Protein AF-A0A9P0NIQ8-F1 (afdb_monomer_lite)

Structure (mmCIF, N/CA/C/O backbone):
data_AF-A0A9P0NIQ8-F1
#
_entry.id   AF-A0A9P0NIQ8-F1
#
loop_
_atom_site.group_PDB
_atom_site.id
_atom_site.type_symbol
_atom_site.label_atom_id
_atom_site.label_alt_id
_atom_site.label_comp_id
_atom_site.label_asym_id
_atom_site.label_entity_id
_atom_site.label_seq_id
_atom_site.pdbx_PDB_ins_code
_atom_site.Cartn_x
_atom_site.Cartn_y
_atom_site.Cartn_z
_atom_site.occupancy
_atom_site.B_iso_or_equiv
_atom_site.auth_seq_id
_atom_site.auth_comp_id
_atom_site.auth_asym_id
_atom_site.auth_atom_id
_atom_site.pdbx_PDB_model_num
ATOM 1 N N . MET A 1 1 ? -0.160 -18.347 -13.863 1.00 36.16 1 MET A N 1
ATOM 2 C CA . MET A 1 1 ? -0.013 -18.559 -12.403 1.00 36.16 1 MET A CA 1
ATOM 3 C C . MET A 1 1 ? -0.651 -17.377 -11.678 1.00 36.16 1 MET A C 1
ATOM 5 O O . MET A 1 1 ? -0.311 -16.239 -11.966 1.00 36.16 1 MET A O 1
ATOM 9 N N . ASN A 1 2 ? -1.673 -17.623 -10.861 1.00 41.53 2 ASN A N 1
ATOM 10 C CA . ASN A 1 2 ? -2.652 -16.616 -10.444 1.00 41.53 2 ASN A CA 1
ATOM 11 C C . ASN A 1 2 ? -2.088 -15.749 -9.293 1.00 41.53 2 ASN A C 1
ATOM 13 O O . ASN A 1 2 ? -2.314 -16.055 -8.128 1.00 41.53 2 ASN A O 1
ATOM 17 N N . ILE A 1 3 ? -1.320 -14.695 -9.611 1.00 46.19 3 ILE A N 1
ATOM 18 C CA . ILE A 1 3 ? -0.760 -13.730 -8.632 1.00 46.19 3 ILE A CA 1
ATOM 19 C C . ILE A 1 3 ? -1.869 -13.184 -7.725 1.00 46.19 3 ILE A C 1
ATOM 21 O O . ILE A 1 3 ? -1.675 -13.048 -6.522 1.00 46.19 3 ILE A O 1
ATOM 25 N N . LYS A 1 4 ? -3.073 -13.013 -8.287 1.00 46.00 4 LYS A N 1
ATOM 26 C CA . LYS A 1 4 ? -4.293 -12.693 -7.548 1.00 46.00 4 LYS A CA 1
ATOM 27 C C . LYS A 1 4 ? -4.568 -13.711 -6.435 1.00 46.00 4 LYS A C 1
ATOM 29 O O . LYS A 1 4 ? -4.768 -13.293 -5.319 1.00 46.00 4 LYS A O 1
ATOM 34 N N . LYS A 1 5 ? -4.480 -15.026 -6.664 1.00 47.34 5 LYS A N 1
ATOM 35 C CA . LYS A 1 5 ? -4.628 -16.028 -5.585 1.00 47.34 5 LYS A CA 1
ATOM 36 C C . LYS A 1 5 ? -3.456 -16.072 -4.603 1.00 47.34 5 LYS A C 1
ATOM 38 O O . LYS A 1 5 ? -3.650 -16.551 -3.507 1.00 47.34 5 LYS A O 1
ATOM 43 N N . LYS A 1 6 ? -2.246 -15.626 -4.960 1.00 51.66 6 LYS A N 1
ATOM 44 C CA . LYS A 1 6 ? -1.099 -15.624 -4.024 1.00 51.66 6 LYS A CA 1
ATOM 45 C C . LYS A 1 6 ? -1.071 -14.381 -3.128 1.00 51.66 6 LYS A C 1
ATOM 47 O O . LYS A 1 6 ? -0.688 -14.494 -1.975 1.00 51.66 6 LYS A O 1
ATOM 52 N N . ILE A 1 7 ? -1.496 -13.231 -3.657 1.00 49.31 7 ILE A N 1
ATOM 53 C CA . ILE A 1 7 ? -1.616 -11.960 -2.922 1.00 49.31 7 ILE A CA 1
ATOM 54 C C . ILE A 1 7 ? -2.977 -11.867 -2.209 1.00 49.31 7 ILE A C 1
ATOM 56 O O . ILE A 1 7 ? -3.050 -11.360 -1.101 1.00 49.31 7 ILE A O 1
ATOM 60 N N . ILE A 1 8 ? -4.039 -12.407 -2.824 1.00 47.31 8 ILE A N 1
ATOM 61 C CA . ILE A 1 8 ? -5.415 -12.498 -2.299 1.00 47.31 8 ILE A CA 1
ATOM 62 C C . ILE A 1 8 ? -5.723 -13.915 -1.783 1.00 47.31 8 ILE A C 1
ATOM 64 O O . ILE A 1 8 ? -6.886 -14.252 -1.598 1.00 47.31 8 ILE A O 1
ATOM 68 N N . ASN A 1 9 ? -4.726 -14.750 -1.445 1.00 45.34 9 ASN A N 1
ATOM 69 C CA . ASN A 1 9 ? -4.956 -15.835 -0.467 1.00 45.34 9 ASN A CA 1
ATOM 70 C C . ASN A 1 9 ?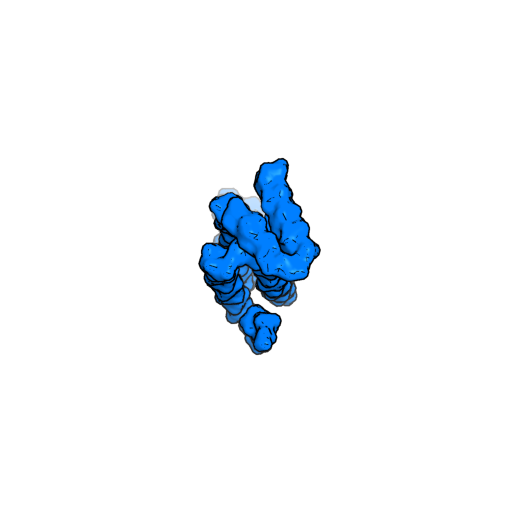 -5.075 -15.207 0.935 1.00 45.34 9 ASN A C 1
ATOM 72 O O . ASN A 1 9 ? -4.468 -15.639 1.909 1.00 45.34 9 ASN A O 1
ATOM 76 N N . PHE A 1 10 ? -5.885 -14.153 1.027 1.00 50.41 10 PHE A N 1
ATOM 77 C CA . PHE A 1 10 ? -6.664 -13.901 2.205 1.00 50.41 10 PHE A CA 1
ATOM 78 C C . PHE A 1 10 ? -7.603 -15.093 2.295 1.00 50.41 10 PHE A C 1
ATOM 80 O O . PHE A 1 10 ? -8.704 -15.095 1.744 1.00 50.41 10 PHE A O 1
ATOM 87 N N . GLU A 1 11 ? -7.195 -16.121 3.018 1.00 43.34 11 GLU A N 1
ATOM 88 C CA . GLU A 1 11 ? -8.194 -16.839 3.782 1.00 43.34 11 GLU A CA 1
ATOM 89 C C . GLU A 1 11 ? -8.737 -15.851 4.824 1.00 43.34 11 GLU A C 1
ATOM 91 O O . GLU A 1 11 ? -8.413 -15.873 6.004 1.00 43.34 11 GLU A O 1
ATOM 96 N N . LEU A 1 12 ? -9.630 -14.976 4.347 1.00 46.09 12 LEU A N 1
ATOM 97 C CA . LEU A 1 12 ? -10.670 -14.313 5.127 1.00 46.09 12 LEU A CA 1
ATOM 98 C C . LEU A 1 12 ? -11.561 -15.345 5.853 1.00 46.09 12 LEU A C 1
ATOM 100 O O . LEU A 1 12 ? -12.387 -14.919 6.656 1.00 46.09 12 LEU A O 1
ATOM 104 N N . ASN A 1 13 ? -11.348 -16.646 5.590 1.00 41.69 13 ASN A N 1
ATOM 105 C CA . ASN A 1 13 ? -11.795 -17.834 6.326 1.00 41.69 13 ASN A CA 1
ATOM 106 C C . ASN A 1 13 ? -11.192 -17.977 7.729 1.00 41.69 13 ASN A C 1
ATOM 108 O O . ASN A 1 13 ? -11.563 -18.896 8.452 1.00 41.69 13 ASN A O 1
ATOM 112 N N . LYS A 1 14 ? -10.257 -17.113 8.127 1.00 51.31 14 LYS A N 1
ATOM 113 C CA . LYS A 1 14 ? -9.882 -17.011 9.532 1.00 51.31 14 LYS A CA 1
ATOM 114 C C . LYS A 1 14 ? -10.909 -16.142 10.255 1.00 51.31 14 LYS A C 1
ATOM 116 O O . LYS A 1 14 ? -11.015 -14.940 9.986 1.00 51.31 14 LYS A O 1
ATOM 121 N N . ASP A 1 15 ? -11.677 -16.773 11.140 1.00 57.06 15 ASP A N 1
ATOM 122 C CA . ASP A 1 15 ? -12.649 -16.101 12.013 1.00 57.06 15 ASP A CA 1
ATOM 123 C C . ASP A 1 15 ? -11.971 -15.123 12.986 1.00 57.06 15 ASP A C 1
ATOM 125 O O . ASP A 1 15 ? -12.608 -14.182 13.462 1.00 57.06 15 ASP A O 1
ATOM 129 N N . ASP A 1 16 ? -10.668 -15.289 13.238 1.00 75.44 16 ASP A N 1
ATOM 130 C CA . ASP A 1 16 ? -9.920 -14.417 14.134 1.00 75.44 16 ASP A CA 1
ATOM 131 C C . ASP A 1 16 ? -9.436 -13.137 13.434 1.00 75.44 16 ASP A C 1
ATOM 133 O O . ASP A 1 16 ? -8.621 -13.150 12.508 1.00 75.44 16 ASP A O 1
ATOM 137 N N . LEU A 1 17 ? -9.929 -11.999 13.919 1.00 79.56 17 LEU A N 1
ATOM 138 C CA . LEU A 1 17 ? -9.556 -10.664 13.467 1.00 79.56 17 LEU A CA 1
ATOM 139 C C . LEU A 1 17 ? -8.052 -10.379 13.639 1.00 79.56 17 LEU A C 1
ATOM 141 O O . LEU A 1 17 ? -7.481 -9.656 12.817 1.00 79.56 17 LEU A O 1
ATOM 145 N N . VAL A 1 18 ? -7.413 -10.964 14.661 1.00 81.56 18 VAL A N 1
ATOM 146 C CA . VAL A 1 18 ? -5.962 -10.864 14.894 1.00 81.56 18 VAL A CA 1
ATOM 147 C C . VAL A 1 18 ? -5.205 -11.444 13.703 1.00 81.56 18 VAL A C 1
ATOM 149 O O . VAL A 1 18 ? -4.340 -10.785 13.124 1.00 81.56 18 VAL A O 1
ATOM 152 N N . ASP A 1 19 ? -5.587 -12.648 13.284 1.00 78.88 19 ASP A N 1
ATOM 153 C CA . ASP A 1 19 ? -4.946 -13.350 12.180 1.00 78.88 19 ASP A CA 1
ATOM 154 C C . ASP A 1 19 ? -5.131 -12.621 10.845 1.00 78.88 19 ASP A C 1
ATOM 156 O O . ASP A 1 19 ? -4.217 -12.594 10.019 1.00 78.88 19 ASP A O 1
ATOM 160 N N . VAL A 1 20 ? -6.299 -12.007 10.623 1.00 78.69 20 VAL A N 1
ATOM 161 C CA . VAL A 1 20 ? -6.558 -11.222 9.406 1.00 78.69 20 VAL A CA 1
ATOM 162 C C . VAL A 1 20 ? -5.683 -9.959 9.383 1.00 78.69 20 VAL A C 1
ATOM 164 O O . VAL A 1 20 ? -5.103 -9.636 8.343 1.00 78.69 20 VAL A O 1
ATOM 167 N N . ALA A 1 21 ? -5.532 -9.266 10.519 1.00 79.31 21 ALA A N 1
ATOM 168 C CA . ALA A 1 21 ? -4.656 -8.098 10.630 1.00 79.31 21 ALA A CA 1
ATOM 169 C C . ALA A 1 21 ? -3.169 -8.465 10.440 1.00 79.31 21 ALA A C 1
ATOM 171 O O . ALA A 1 21 ? -2.435 -7.753 9.752 1.00 79.31 21 ALA A O 1
ATOM 172 N N . GLN A 1 22 ? -2.726 -9.606 10.974 1.00 82.25 22 GLN A N 1
ATOM 173 C CA . GLN A 1 22 ? -1.364 -10.108 10.760 1.00 82.25 22 GLN A CA 1
ATOM 174 C C . GLN A 1 22 ? -1.116 -10.536 9.307 1.00 82.25 22 GLN A C 1
ATOM 176 O O . GLN A 1 22 ? -0.067 -10.224 8.737 1.00 82.25 22 GLN A O 1
ATOM 181 N N . ALA A 1 23 ? -2.083 -11.214 8.680 1.00 78.69 23 AL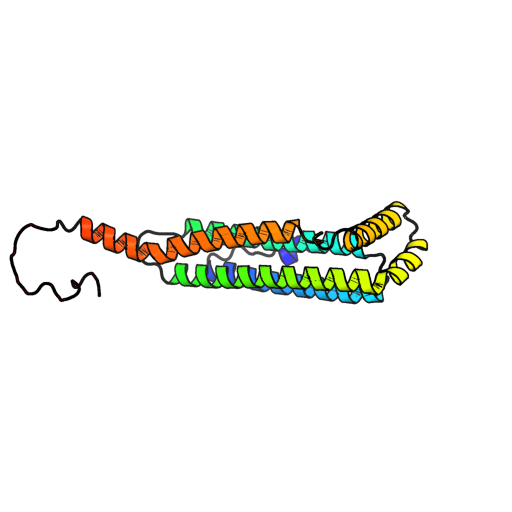A A N 1
ATOM 182 C CA . ALA A 1 23 ? -2.000 -11.606 7.274 1.00 78.69 23 ALA A CA 1
ATOM 183 C C . ALA A 1 23 ? -1.860 -10.384 6.351 1.00 78.69 23 ALA A C 1
ATOM 185 O O . ALA A 1 23 ? -1.091 -10.423 5.386 1.00 78.69 23 ALA A O 1
ATOM 186 N N . PHE A 1 24 ? -2.536 -9.276 6.677 1.00 83.12 24 PHE A N 1
ATOM 187 C CA . PHE A 1 24 ? -2.345 -8.003 5.986 1.00 83.12 24 PHE A CA 1
ATOM 188 C C . PHE A 1 24 ? -0.890 -7.520 6.078 1.00 83.12 24 PHE A C 1
ATOM 190 O O . PHE A 1 24 ? -0.284 -7.277 5.033 1.00 83.12 24 PHE A O 1
ATOM 197 N N . GLY A 1 25 ? -0.284 -7.492 7.270 1.00 84.31 25 GLY A N 1
ATOM 198 C CA . GLY A 1 25 ? 1.131 -7.121 7.431 1.00 84.31 25 GLY A CA 1
ATOM 199 C C . GLY A 1 25 ? 2.093 -7.991 6.602 1.00 84.31 25 GLY A C 1
ATOM 200 O O . GLY A 1 25 ? 2.989 -7.484 5.927 1.00 84.31 25 GLY A O 1
ATOM 201 N N . GLN A 1 26 ? 1.868 -9.307 6.548 1.00 84.94 26 GLN A N 1
ATOM 202 C CA . GLN A 1 26 ? 2.685 -10.214 5.721 1.00 84.94 26 GLN A CA 1
ATOM 203 C C . GLN A 1 26 ? 2.503 -9.985 4.210 1.00 84.94 26 GLN A C 1
ATOM 205 O O . GLN A 1 26 ? 3.453 -10.117 3.425 1.00 84.94 26 GLN A O 1
ATOM 210 N N . SER A 1 27 ? 1.292 -9.616 3.784 1.00 84.00 27 SER A N 1
ATOM 211 C CA . SER A 1 27 ? 1.007 -9.300 2.381 1.00 84.00 27 SER A CA 1
ATOM 212 C C . SER A 1 27 ? 1.774 -8.059 1.906 1.00 84.00 27 SER A C 1
ATOM 214 O O . SER A 1 27 ? 2.324 -8.068 0.802 1.00 84.00 27 SER A O 1
ATOM 216 N N . GLN A 1 28 ? 1.907 -7.044 2.767 1.00 88.50 28 GLN A N 1
ATOM 217 C CA . GLN A 1 28 ? 2.688 -5.835 2.493 1.00 88.50 28 GLN A CA 1
ATOM 218 C C . GLN A 1 28 ? 4.152 -6.185 2.215 1.00 88.50 28 GLN A C 1
ATOM 220 O O . GLN A 1 28 ? 4.690 -5.829 1.166 1.00 88.50 28 GLN A O 1
ATOM 225 N N . LEU A 1 29 ? 4.771 -6.964 3.110 1.00 87.75 29 LEU A N 1
ATOM 226 C CA . LEU A 1 29 ? 6.163 -7.397 2.982 1.00 87.75 29 LEU A CA 1
ATOM 227 C C . LEU A 1 29 ? 6.407 -8.176 1.684 1.00 87.75 29 LEU A C 1
ATOM 229 O O . LEU A 1 29 ? 7.434 -8.004 1.025 1.00 87.75 29 LEU A O 1
ATOM 233 N N . THR A 1 30 ? 5.454 -9.025 1.299 1.00 88.06 30 THR A N 1
ATOM 234 C CA . THR A 1 30 ? 5.530 -9.798 0.054 1.00 88.06 30 THR A CA 1
ATOM 235 C C . THR A 1 30 ? 5.530 -8.887 -1.168 1.00 88.06 30 THR A C 1
ATOM 237 O O . THR A 1 30 ? 6.352 -9.076 -2.067 1.00 88.06 30 THR A O 1
ATOM 240 N N . VAL A 1 31 ? 4.636 -7.894 -1.205 1.00 89.12 31 VAL A N 1
ATOM 241 C CA . VAL A 1 31 ? 4.561 -6.959 -2.333 1.00 89.12 31 VAL A CA 1
ATOM 242 C C . VAL A 1 31 ? 5.798 -6.070 -2.392 1.00 89.12 31 VAL A C 1
ATOM 244 O O . VAL A 1 31 ? 6.355 -5.926 -3.474 1.00 89.12 31 VAL A O 1
ATOM 247 N N . PHE A 1 32 ? 6.308 -5.567 -1.266 1.00 92.44 32 PHE A N 1
ATOM 248 C CA . PHE A 1 32 ? 7.545 -4.779 -1.273 1.00 92.44 32 PHE A CA 1
ATOM 249 C C . PHE A 1 32 ? 8.755 -5.573 -1.766 1.00 92.44 32 PHE A C 1
ATOM 251 O O . PHE A 1 32 ? 9.491 -5.092 -2.624 1.00 92.44 32 PHE A O 1
ATOM 258 N N . ARG A 1 33 ? 8.918 -6.825 -1.321 1.00 90.44 33 ARG A N 1
ATOM 259 C CA . ARG A 1 33 ? 9.978 -7.712 -1.833 1.00 90.44 33 ARG A CA 1
ATOM 260 C C . ARG A 1 33 ? 9.840 -7.967 -3.332 1.00 90.44 33 ARG A C 1
ATOM 262 O O . ARG A 1 33 ? 10.841 -7.994 -4.042 1.00 90.44 33 ARG A O 1
ATOM 269 N N . ALA A 1 34 ? 8.612 -8.158 -3.816 1.00 88.19 34 ALA A N 1
ATOM 270 C CA . ALA A 1 34 ? 8.354 -8.342 -5.240 1.00 88.19 34 ALA A CA 1
ATOM 271 C C . ALA A 1 34 ? 8.676 -7.075 -6.046 1.00 88.19 34 ALA A C 1
ATOM 273 O O . ALA A 1 34 ? 9.292 -7.181 -7.105 1.00 88.19 34 ALA A O 1
ATOM 274 N N . SER A 1 35 ? 8.305 -5.897 -5.539 1.00 89.81 35 SER A N 1
ATOM 275 C CA . SER A 1 35 ? 8.616 -4.603 -6.152 1.00 89.81 35 SER A CA 1
ATOM 276 C C . SER A 1 35 ? 10.122 -4.354 -6.210 1.00 89.81 35 SER A C 1
ATOM 278 O O . SER A 1 35 ? 10.632 -3.981 -7.264 1.00 89.81 35 SER A O 1
ATOM 280 N N . GLU A 1 36 ? 10.849 -4.630 -5.128 1.00 90.56 36 GLU A N 1
ATOM 281 C CA . GLU A 1 36 ? 12.305 -4.463 -5.084 1.00 90.56 36 GLU A CA 1
ATOM 282 C C . GLU A 1 36 ? 13.020 -5.424 -6.041 1.00 90.56 36 GLU A C 1
ATOM 284 O O . GLU A 1 36 ? 13.897 -5.025 -6.809 1.00 90.56 36 GLU A O 1
ATOM 289 N N . GLU A 1 37 ? 12.604 -6.690 -6.074 1.00 88.31 37 GLU A N 1
ATOM 290 C CA . GLU A 1 37 ? 13.177 -7.664 -7.001 1.00 88.31 37 GLU A CA 1
ATOM 291 C C . GLU A 1 37 ? 12.854 -7.318 -8.462 1.00 88.31 37 GLU A C 1
ATOM 293 O O . GLU A 1 37 ? 13.704 -7.481 -9.342 1.00 88.31 37 GLU A O 1
ATOM 298 N N . ALA A 1 38 ? 11.650 -6.805 -8.737 1.00 86.62 38 ALA A N 1
ATOM 299 C CA . ALA A 1 38 ? 11.284 -6.311 -10.059 1.00 86.62 38 ALA A CA 1
ATOM 300 C C . ALA A 1 38 ? 12.166 -5.118 -10.463 1.00 86.62 38 ALA A C 1
ATOM 302 O O . ALA A 1 38 ? 12.750 -5.148 -11.551 1.00 86.62 38 ALA A O 1
ATOM 303 N N . LYS A 1 39 ? 12.363 -4.139 -9.564 1.00 88.25 39 LYS A N 1
ATOM 304 C CA . LYS A 1 39 ? 13.281 -3.001 -9.750 1.00 88.25 39 LYS A CA 1
ATOM 305 C C . LYS A 1 39 ? 14.678 -3.499 -10.115 1.00 88.25 39 LYS A C 1
ATOM 307 O O . LYS A 1 39 ? 15.195 -3.170 -11.185 1.00 88.25 39 LYS A O 1
ATOM 312 N N . ARG A 1 40 ? 15.245 -4.389 -9.294 1.00 85.75 40 ARG A N 1
ATOM 313 C CA . ARG A 1 40 ? 16.583 -4.966 -9.494 1.00 85.75 40 ARG A CA 1
ATOM 314 C C . ARG A 1 40 ? 16.716 -5.673 -10.843 1.00 85.75 40 ARG A C 1
ATOM 316 O O . ARG A 1 40 ? 17.713 -5.494 -11.536 1.00 85.75 40 ARG A O 1
ATOM 323 N N . ARG A 1 41 ? 15.715 -6.461 -11.248 1.00 81.75 41 ARG A N 1
ATOM 324 C CA . ARG A 1 41 ? 15.721 -7.162 -12.544 1.00 81.75 41 ARG A CA 1
ATOM 325 C C . ARG A 1 41 ? 15.568 -6.217 -13.724 1.00 81.75 41 ARG A C 1
ATOM 327 O O . ARG A 1 41 ? 16.251 -6.409 -14.726 1.00 81.75 41 ARG A O 1
ATOM 334 N N . SER A 1 42 ? 14.716 -5.201 -13.611 1.00 77.88 42 SER A N 1
ATOM 335 C CA . SER A 1 42 ? 14.519 -4.200 -14.667 1.00 77.88 42 SER A CA 1
ATOM 336 C C . SER A 1 42 ? 15.792 -3.395 -14.942 1.00 77.88 42 SER A C 1
ATOM 338 O O . SER A 1 42 ? 16.076 -3.063 -16.091 1.00 77.88 42 SER A O 1
ATOM 340 N N . ALA A 1 43 ? 16.620 -3.192 -13.911 1.00 72.00 43 ALA A N 1
ATOM 341 C CA . ALA A 1 43 ? 17.932 -2.577 -14.046 1.00 72.00 43 ALA A CA 1
ATOM 342 C C . ALA A 1 43 ? 18.949 -3.453 -14.815 1.00 72.00 43 ALA A C 1
ATOM 344 O O . ALA A 1 43 ? 19.944 -2.938 -15.318 1.00 72.00 43 ALA A O 1
ATOM 345 N N . VAL A 1 44 ? 18.716 -4.767 -14.919 1.00 72.88 44 VAL A N 1
ATOM 346 C CA . VAL A 1 44 ? 19.643 -5.725 -15.551 1.00 72.88 44 VAL A CA 1
ATOM 347 C C . VAL A 1 44 ? 19.171 -6.172 -16.939 1.00 72.88 44 VAL A C 1
ATOM 349 O O . VAL A 1 44 ? 19.979 -6.240 -17.861 1.00 72.88 44 VAL A O 1
ATOM 352 N N . LEU A 1 45 ? 17.883 -6.498 -17.095 1.00 62.03 45 LEU A N 1
ATOM 353 C CA . LEU A 1 45 ? 17.353 -7.218 -18.266 1.00 62.03 45 LEU A CA 1
ATOM 354 C C . LEU A 1 45 ? 17.042 -6.329 -19.473 1.00 62.03 45 LEU A C 1
ATOM 356 O O . LEU A 1 45 ? 17.093 -6.815 -20.599 1.00 62.03 45 LEU A O 1
ATOM 360 N N . SER A 1 46 ? 16.740 -5.054 -19.236 1.00 62.94 46 SER A N 1
ATOM 361 C CA . SER A 1 46 ? 16.698 -3.928 -20.178 1.00 62.94 46 SER A CA 1
ATOM 362 C C . SER A 1 46 ? 15.701 -2.932 -19.612 1.00 62.94 46 SER A C 1
ATOM 364 O O . SER A 1 46 ? 14.526 -3.241 -19.426 1.00 62.94 46 SER A O 1
ATOM 366 N N . HIS A 1 47 ? 16.169 -1.714 -19.377 1.00 67.88 47 HIS A N 1
ATOM 367 C CA . HIS A 1 47 ? 15.429 -0.593 -18.795 1.00 67.88 47 HIS A CA 1
ATOM 368 C C . HIS A 1 47 ? 14.188 -0.150 -19.602 1.00 67.88 47 HIS A C 1
ATOM 370 O O . HIS A 1 47 ? 13.560 0.851 -19.288 1.00 67.88 47 HIS A O 1
ATOM 376 N N . CYS A 1 48 ? 13.828 -0.864 -20.668 1.00 67.81 48 CYS A N 1
ATOM 377 C CA . CYS A 1 48 ? 12.623 -0.623 -21.446 1.00 67.81 48 CYS A CA 1
ATOM 378 C C . CYS A 1 48 ? 11.337 -1.138 -20.784 1.00 67.81 48 CYS A C 1
ATOM 380 O O . CYS A 1 48 ? 10.267 -0.686 -21.167 1.00 67.81 48 CYS A O 1
ATOM 382 N N . VAL A 1 49 ? 11.424 -2.038 -19.797 1.00 79.50 49 VAL A N 1
ATOM 383 C CA . VAL A 1 49 ? 10.252 -2.679 -19.154 1.00 79.50 49 VAL A CA 1
ATOM 384 C C . VAL A 1 49 ? 9.682 -1.840 -17.995 1.00 79.50 49 VAL A C 1
ATOM 386 O O . VAL A 1 49 ? 8.815 -2.293 -17.249 1.00 79.50 49 VAL A O 1
ATOM 389 N N . PHE A 1 50 ? 10.183 -0.616 -17.789 1.00 83.56 50 PHE A N 1
ATOM 390 C CA . PHE A 1 50 ? 9.735 0.236 -16.685 1.00 83.56 50 PHE A CA 1
ATOM 391 C C . PHE A 1 50 ? 8.214 0.476 -16.690 1.00 83.56 50 PHE A C 1
ATOM 393 O O . PHE A 1 50 ? 7.614 0.242 -15.638 1.00 83.56 50 PHE A O 1
ATOM 400 N N . PRO A 1 51 ? 7.558 0.860 -17.806 1.00 85.69 51 PRO A N 1
ATOM 401 C CA . PRO A 1 51 ? 6.119 1.135 -17.804 1.00 85.69 51 PRO A CA 1
ATOM 402 C C . PRO A 1 51 ? 5.267 -0.074 -17.393 1.00 85.69 51 PRO A C 1
ATOM 404 O O . PRO A 1 51 ? 4.436 0.023 -16.487 1.00 85.69 51 PRO A O 1
ATOM 407 N N . GLU A 1 52 ? 5.517 -1.249 -17.975 1.00 85.50 52 GLU A N 1
ATOM 408 C CA . GLU A 1 52 ? 4.781 -2.477 -17.652 1.00 85.50 52 GLU A CA 1
ATOM 409 C C . GLU A 1 52 ? 5.014 -2.921 -16.211 1.00 85.50 52 GLU A C 1
ATOM 411 O O . GLU A 1 52 ? 4.095 -3.402 -15.541 1.00 85.50 52 GLU A O 1
ATOM 416 N N . MET A 1 53 ? 6.244 -2.761 -15.723 1.00 87.69 53 MET A N 1
ATOM 417 C CA . MET A 1 53 ? 6.576 -3.068 -14.341 1.00 87.69 53 MET A CA 1
ATOM 418 C C . MET A 1 53 ? 5.834 -2.138 -13.376 1.00 87.69 53 MET A C 1
ATOM 420 O O . MET A 1 53 ? 5.227 -2.630 -12.424 1.00 87.69 53 MET A O 1
ATOM 424 N N . ILE A 1 54 ? 5.838 -0.824 -13.627 1.00 89.75 54 ILE A N 1
ATOM 425 C CA . ILE A 1 54 ? 5.106 0.162 -12.817 1.00 89.75 54 ILE A CA 1
ATOM 426 C C . ILE A 1 54 ? 3.616 -0.193 -12.788 1.00 89.75 54 ILE A C 1
ATOM 428 O O . ILE A 1 54 ? 3.010 -0.218 -11.717 1.00 89.75 54 ILE A O 1
ATOM 432 N N . PHE A 1 55 ? 3.032 -0.537 -13.939 1.00 89.94 55 PHE A N 1
ATOM 433 C CA . PHE A 1 55 ? 1.638 -0.973 -14.025 1.00 89.94 55 PHE A CA 1
ATOM 434 C C . PHE A 1 55 ? 1.364 -2.231 -13.183 1.00 89.94 55 PHE A C 1
ATOM 436 O O . PHE A 1 55 ? 0.402 -2.279 -12.410 1.00 89.94 55 PHE A O 1
ATOM 443 N N . ALA A 1 56 ? 2.218 -3.253 -13.292 1.00 90.56 56 ALA A N 1
ATOM 444 C CA . ALA A 1 56 ? 2.072 -4.488 -12.527 1.00 90.56 56 ALA A CA 1
ATOM 445 C C . ALA A 1 56 ? 2.192 -4.248 -11.012 1.00 90.56 56 ALA A C 1
ATOM 447 O O . ALA A 1 56 ? 1.405 -4.801 -10.240 1.00 90.56 56 ALA A O 1
ATOM 448 N N . ILE A 1 57 ? 3.136 -3.404 -10.589 1.00 91.50 57 ILE A N 1
ATOM 449 C CA . ILE A 1 57 ? 3.353 -3.047 -9.183 1.00 91.50 57 ILE A CA 1
ATOM 450 C C . ILE A 1 57 ? 2.181 -2.234 -8.629 1.00 91.50 57 ILE A C 1
ATOM 452 O O . ILE A 1 57 ? 1.672 -2.581 -7.564 1.00 91.50 57 ILE A O 1
ATOM 456 N N . ASN A 1 58 ? 1.686 -1.237 -9.373 1.00 92.75 58 ASN A N 1
ATOM 457 C CA . ASN A 1 58 ? 0.475 -0.491 -9.014 1.00 92.75 58 ASN A CA 1
ATOM 458 C C . ASN A 1 58 ? -0.681 -1.447 -8.700 1.00 92.75 58 ASN A C 1
ATOM 460 O O . ASN A 1 58 ? -1.297 -1.368 -7.638 1.00 92.75 58 ASN A O 1
ATOM 464 N N . LYS A 1 59 ? -0.903 -2.433 -9.576 1.00 91.19 59 LYS A N 1
ATOM 465 C CA . LYS A 1 59 ? -1.946 -3.446 -9.391 1.00 91.19 59 LYS A CA 1
ATOM 466 C C . LYS A 1 59 ? -1.726 -4.319 -8.151 1.00 91.19 59 LYS A C 1
ATOM 468 O O . LYS A 1 59 ? -2.697 -4.675 -7.483 1.00 91.19 59 LYS A O 1
ATOM 473 N N . MET A 1 60 ? -0.479 -4.675 -7.834 1.00 90.31 60 MET A N 1
ATOM 474 C CA . MET A 1 60 ? -0.160 -5.419 -6.609 1.00 90.31 60 MET A CA 1
ATOM 475 C C . MET A 1 60 ? -0.456 -4.595 -5.353 1.00 90.31 60 MET A C 1
ATOM 477 O O . MET A 1 60 ? -1.087 -5.116 -4.433 1.00 90.31 60 MET A O 1
ATOM 481 N N . PHE A 1 61 ? -0.080 -3.313 -5.333 1.00 92.94 61 PHE A N 1
ATOM 482 C CA . PHE A 1 61 ? -0.411 -2.421 -4.223 1.00 92.94 61 PHE A CA 1
ATOM 483 C C . PHE A 1 61 ? -1.920 -2.242 -4.059 1.00 92.94 61 PHE A C 1
ATOM 485 O O . PHE A 1 61 ? -2.416 -2.335 -2.937 1.00 92.94 61 PHE A O 1
ATOM 492 N N . SER A 1 62 ? -2.674 -2.083 -5.153 1.00 91.12 62 SER A N 1
ATOM 493 C CA . SER A 1 62 ? -4.139 -2.010 -5.088 1.00 91.12 62 SER A CA 1
ATOM 494 C C . SER A 1 62 ? -4.746 -3.230 -4.391 1.00 91.12 62 SER A C 1
ATOM 496 O O . SER A 1 62 ? -5.650 -3.072 -3.578 1.00 91.12 62 SER A O 1
ATOM 498 N N . TYR A 1 63 ? -4.236 -4.441 -4.639 1.00 89.25 63 TYR A N 1
ATOM 499 C CA . TYR A 1 63 ? -4.742 -5.641 -3.963 1.00 89.25 63 TYR A CA 1
ATOM 500 C C . TYR A 1 63 ? -4.479 -5.653 -2.456 1.00 89.25 63 TYR A C 1
ATOM 502 O O . TYR A 1 63 ? -5.349 -6.080 -1.699 1.00 89.25 63 TYR A O 1
ATOM 510 N N . VAL A 1 64 ? -3.315 -5.170 -2.016 1.00 89.50 64 VAL A N 1
ATOM 511 C CA . VAL A 1 64 ? -3.014 -5.028 -0.582 1.00 89.50 64 VAL A CA 1
ATOM 512 C C . VAL A 1 64 ? -3.966 -4.018 0.054 1.00 89.50 64 VAL A C 1
ATOM 514 O O . VAL A 1 64 ? -4.552 -4.299 1.097 1.00 89.50 64 VAL A O 1
ATOM 517 N N . ILE A 1 65 ? -4.191 -2.881 -0.606 1.00 92.62 65 ILE A N 1
ATOM 518 C CA . ILE A 1 65 ? -5.093 -1.826 -0.128 1.00 92.62 65 ILE A CA 1
ATOM 519 C C . ILE A 1 65 ? -6.534 -2.338 -0.001 1.00 92.62 65 ILE A C 1
ATOM 521 O O . ILE A 1 65 ? -7.193 -2.048 0.998 1.00 92.62 65 ILE A O 1
ATOM 525 N N . GLU A 1 66 ? -7.025 -3.127 -0.963 1.00 90.38 66 GLU A N 1
ATOM 526 C CA . GLU A 1 66 ? -8.336 -3.780 -0.841 1.00 90.38 66 GLU A CA 1
ATOM 527 C C . GLU A 1 66 ? -8.388 -4.732 0.363 1.00 90.38 66 GLU A C 1
ATOM 529 O O . GLU A 1 66 ? -9.347 -4.688 1.130 1.00 90.38 66 GLU A O 1
ATOM 534 N N . GLY A 1 67 ? -7.330 -5.512 0.606 1.00 87.38 67 GLY A N 1
ATOM 535 C CA . GLY A 1 67 ? -7.210 -6.325 1.821 1.00 87.38 67 GLY A CA 1
ATOM 536 C C . GLY A 1 67 ? -7.308 -5.497 3.107 1.00 87.38 67 GLY A C 1
ATOM 537 O O . GLY A 1 67 ? -8.044 -5.855 4.025 1.00 87.38 67 GLY A O 1
ATOM 538 N N . GLY A 1 68 ? -6.638 -4.343 3.149 1.00 90.75 68 GLY A N 1
ATOM 539 C CA . GLY A 1 68 ? -6.724 -3.407 4.273 1.00 90.75 68 GLY A CA 1
ATOM 540 C C . GLY A 1 68 ? -8.136 -2.843 4.478 1.00 90.75 68 GLY A C 1
ATOM 541 O O . GLY A 1 68 ? -8.608 -2.735 5.611 1.00 90.75 68 GLY A O 1
ATOM 542 N N . LYS A 1 69 ? -8.871 -2.549 3.399 1.00 92.25 69 LYS A N 1
ATOM 543 C CA . LYS A 1 69 ? -10.282 -2.134 3.499 1.00 92.25 69 LYS A CA 1
ATOM 544 C C . LYS A 1 69 ? -11.156 -3.231 4.109 1.00 92.25 69 LYS A C 1
ATOM 546 O O . LYS A 1 69 ? -12.035 -2.915 4.908 1.00 92.25 69 LYS A O 1
ATOM 551 N N . GLU A 1 70 ? -10.916 -4.497 3.775 1.00 88.81 70 GLU A N 1
ATOM 552 C CA . GLU A 1 70 ? -11.651 -5.623 4.367 1.00 88.81 70 GLU A CA 1
ATOM 553 C C . GLU A 1 70 ? -11.329 -5.818 5.855 1.00 88.81 70 GLU A C 1
ATOM 555 O O . GLU A 1 70 ? -12.246 -6.023 6.653 1.00 88.81 70 GLU A O 1
ATOM 560 N N . VAL A 1 71 ? -10.062 -5.664 6.263 1.00 89.94 71 VAL A N 1
ATOM 561 C CA . VAL A 1 71 ? -9.678 -5.648 7.689 1.00 89.94 71 VAL A CA 1
ATOM 562 C C . VAL A 1 71 ? -10.440 -4.549 8.429 1.00 89.94 71 VAL A C 1
ATOM 564 O O . VAL A 1 71 ? -11.065 -4.812 9.457 1.00 89.94 71 VAL A O 1
ATOM 567 N N . LEU A 1 72 ? -10.457 -3.329 7.881 1.00 92.75 72 LEU A N 1
ATOM 568 C CA . LEU A 1 72 ? -11.162 -2.200 8.483 1.00 92.75 72 LEU A CA 1
ATOM 569 C C . LEU A 1 72 ? -12.669 -2.465 8.617 1.00 92.75 72 LEU A C 1
ATOM 571 O O . LEU A 1 72 ? -13.249 -2.184 9.665 1.00 92.75 72 LEU A O 1
ATOM 575 N N . LYS A 1 73 ? -13.307 -3.040 7.590 1.00 91.00 73 LYS A N 1
ATOM 576 C CA . LYS A 1 73 ? -14.722 -3.440 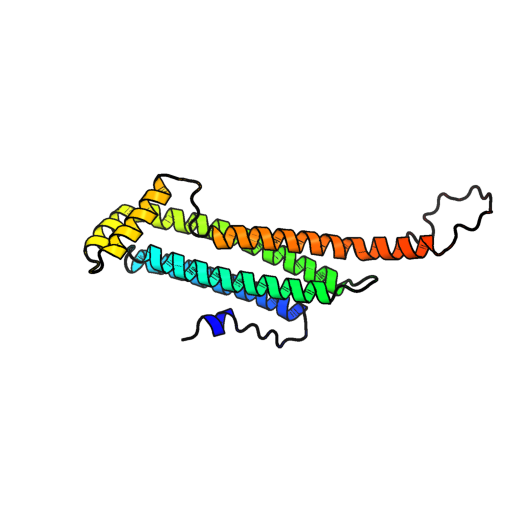7.658 1.00 91.00 73 LYS A CA 1
ATOM 577 C C . LYS A 1 73 ? -14.967 -4.439 8.790 1.00 91.00 73 LYS A C 1
ATOM 579 O O . LYS A 1 73 ? -15.903 -4.247 9.564 1.00 91.00 73 LYS A O 1
ATOM 584 N N . LYS A 1 74 ? -14.117 -5.465 8.926 1.00 88.75 74 LYS A N 1
ATOM 585 C CA . LYS A 1 74 ? -14.228 -6.443 10.020 1.00 88.75 74 LYS A CA 1
ATOM 586 C C . LYS A 1 74 ? -14.036 -5.791 11.397 1.00 88.75 74 LYS A C 1
ATOM 588 O O . LYS A 1 74 ? -14.784 -6.122 12.314 1.00 88.75 74 LYS A O 1
ATOM 593 N N . ILE A 1 75 ? -13.104 -4.841 11.542 1.00 90.00 75 ILE A N 1
ATOM 594 C CA . ILE A 1 75 ? -12.927 -4.063 12.783 1.00 90.00 75 ILE A CA 1
ATOM 595 C C . ILE A 1 75 ? -14.214 -3.304 13.124 1.00 90.00 75 ILE A C 1
ATOM 597 O O . ILE A 1 75 ? -14.704 -3.423 14.243 1.00 90.00 75 ILE A O 1
ATOM 601 N N . LEU A 1 76 ? -14.793 -2.577 12.161 1.00 89.94 76 LEU A N 1
ATOM 602 C CA . LEU A 1 76 ? -15.992 -1.757 12.376 1.00 89.94 76 LEU A CA 1
ATOM 603 C C . LEU A 1 76 ? -17.199 -2.577 12.855 1.00 89.94 76 LEU A C 1
ATOM 605 O O . LEU A 1 76 ? -17.911 -2.135 13.753 1.00 89.94 76 LEU A O 1
ATOM 609 N N . VAL A 1 77 ? -17.407 -3.778 12.303 1.00 89.44 77 VAL A N 1
ATOM 610 C CA . VAL A 1 77 ? -18.505 -4.681 12.706 1.00 89.44 77 VAL A CA 1
ATOM 611 C C . VAL A 1 77 ? -18.305 -5.242 14.121 1.00 89.44 77 VAL A C 1
ATOM 613 O O . VAL A 1 77 ? -19.275 -5.556 14.806 1.00 89.44 77 VAL A O 1
ATOM 616 N N . ASN A 1 78 ? -17.058 -5.342 14.587 1.00 86.31 78 ASN A N 1
ATOM 617 C CA . ASN A 1 78 ? -16.730 -5.861 15.916 1.00 86.31 78 ASN A CA 1
ATOM 618 C C . ASN A 1 78 ? -16.721 -4.790 17.021 1.00 86.31 78 ASN A C 1
ATOM 620 O O . ASN A 1 78 ? -16.492 -5.126 18.186 1.00 86.31 78 ASN A O 1
ATOM 624 N N . ILE A 1 79 ? -16.998 -3.522 16.696 1.00 85.75 79 ILE A N 1
ATOM 625 C CA . ILE A 1 79 ? -17.135 -2.458 17.697 1.00 85.75 79 ILE A CA 1
ATOM 626 C C . ILE A 1 79 ? -18.401 -2.712 18.523 1.00 85.75 79 ILE A C 1
ATOM 628 O O . ILE A 1 79 ? -19.522 -2.591 18.033 1.00 85.75 79 ILE A O 1
ATOM 632 N N . LYS A 1 80 ? -18.218 -3.032 19.807 1.00 82.94 80 LYS A N 1
ATOM 633 C CA . LYS A 1 80 ? -19.299 -3.258 20.779 1.00 82.94 80 LYS A CA 1
ATOM 634 C C . LYS A 1 80 ? -19.348 -2.128 21.823 1.00 82.94 80 LYS A C 1
ATOM 636 O O . LYS A 1 80 ? -18.386 -1.368 21.947 1.00 82.94 80 LYS A O 1
ATOM 641 N N . PRO A 1 81 ? -20.472 -1.948 22.544 1.00 72.88 81 PRO A N 1
ATOM 642 C CA . PRO A 1 81 ? -20.518 -1.086 23.725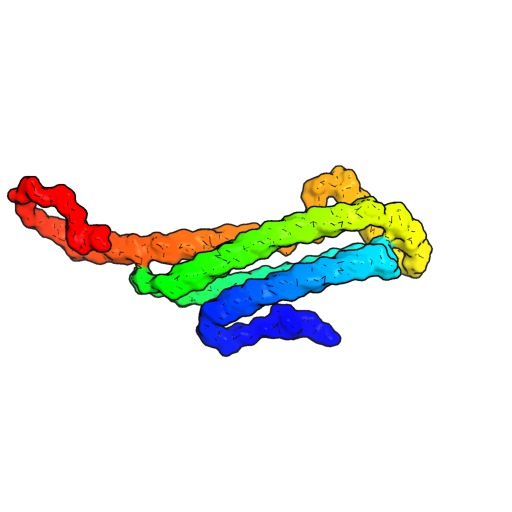 1.00 72.88 81 PRO A CA 1
ATOM 643 C C . PRO A 1 81 ? -19.599 -1.621 24.833 1.00 72.88 81 PRO A C 1
ATOM 645 O O . PRO A 1 81 ? -19.498 -2.834 25.002 1.00 72.88 81 PRO A O 1
ATOM 648 N N . GLY A 1 82 ? -18.980 -0.720 25.595 1.00 72.62 82 GLY A N 1
ATOM 649 C CA . GLY A 1 82 ? -18.066 -1.070 26.683 1.00 72.62 82 GLY A CA 1
ATOM 650 C C . GLY A 1 82 ? -16.604 -1.195 26.256 1.00 72.62 82 GLY A C 1
ATOM 651 O O . GLY A 1 82 ? -16.210 -0.811 25.153 1.00 72.62 82 GLY A O 1
ATOM 652 N N . GLU A 1 83 ? -15.789 -1.701 27.175 1.00 77.06 83 GLU A N 1
ATOM 653 C CA . GLU A 1 83 ? -14.351 -1.857 26.999 1.00 77.06 83 GLU A CA 1
ATOM 654 C C . GLU A 1 83 ? -14.017 -3.130 26.213 1.00 77.06 83 GLU A C 1
ATOM 656 O O . GLU A 1 83 ? -14.487 -4.224 26.523 1.00 77.06 83 GLU A O 1
ATOM 661 N N . ASN A 1 84 ? -13.191 -2.991 25.175 1.00 83.62 84 ASN A N 1
ATOM 662 C CA . ASN A 1 84 ? -12.689 -4.120 24.401 1.00 83.62 84 ASN A CA 1
ATOM 663 C C . ASN A 1 84 ? -11.200 -3.919 24.105 1.00 83.62 84 ASN A C 1
ATOM 665 O O . ASN A 1 84 ? -10.814 -3.456 23.028 1.00 83.62 84 ASN A O 1
ATOM 669 N N . TRP A 1 85 ? -10.369 -4.280 25.084 1.00 85.25 85 TRP A N 1
ATOM 670 C CA . TRP A 1 85 ? -8.912 -4.193 24.988 1.00 85.25 85 TRP A CA 1
ATOM 671 C C . TRP A 1 85 ? -8.345 -4.949 23.790 1.00 85.25 85 TRP A C 1
ATOM 673 O O . TRP A 1 85 ? -7.436 -4.452 23.133 1.00 85.25 85 TRP A O 1
ATOM 683 N N . ASN A 1 86 ? -8.904 -6.114 23.456 1.00 88.44 86 ASN A N 1
ATOM 684 C CA . ASN A 1 86 ? -8.441 -6.889 22.309 1.00 88.44 86 ASN A CA 1
ATOM 685 C C . ASN A 1 86 ? -8.651 -6.122 20.993 1.00 88.44 86 ASN A C 1
ATOM 687 O O . ASN A 1 86 ? -7.732 -5.988 20.189 1.00 88.44 86 ASN A O 1
ATOM 691 N N . LEU A 1 87 ? -9.840 -5.544 20.795 1.00 89.25 87 LEU A N 1
ATOM 692 C CA . LEU A 1 87 ? -10.138 -4.748 19.603 1.00 89.25 87 LEU A CA 1
ATOM 693 C C . LEU A 1 87 ? -9.276 -3.481 19.524 1.00 89.25 87 LEU A C 1
ATOM 695 O O . LEU A 1 87 ? -8.843 -3.110 18.433 1.00 89.25 87 LEU A O 1
ATOM 699 N N . PHE A 1 88 ? -9.004 -2.844 20.666 1.00 90.62 88 PHE A N 1
ATOM 700 C CA . PHE A 1 88 ? -8.068 -1.723 20.742 1.00 90.62 88 PHE A CA 1
ATOM 701 C C . PHE A 1 88 ? -6.670 -2.131 20.263 1.00 90.62 88 PHE A C 1
ATOM 703 O O . PHE A 1 88 ? -6.125 -1.476 19.376 1.00 90.62 88 PHE A O 1
ATOM 710 N N . GLN A 1 89 ? -6.120 -3.233 20.787 1.00 90.12 89 GLN A N 1
ATOM 711 C CA . GLN A 1 89 ? -4.790 -3.722 20.406 1.00 90.12 89 GLN A CA 1
ATOM 712 C C . GLN A 1 89 ? -4.723 -4.067 18.915 1.00 90.12 89 GLN A C 1
ATOM 714 O O . GLN A 1 89 ? -3.821 -3.609 18.218 1.00 90.12 89 GLN A O 1
ATOM 719 N N . ILE A 1 90 ? -5.725 -4.780 18.391 1.00 90.88 90 ILE A N 1
ATOM 720 C CA . ILE A 1 90 ? -5.812 -5.104 16.960 1.00 90.88 90 ILE A CA 1
ATOM 721 C C . ILE A 1 90 ? -5.836 -3.831 16.110 1.00 90.88 90 ILE A C 1
ATOM 723 O O . ILE A 1 90 ? -5.110 -3.729 15.120 1.00 90.88 90 ILE A O 1
ATOM 727 N N . CYS A 1 91 ? -6.662 -2.850 16.483 1.00 92.06 91 CYS A N 1
ATOM 728 C CA . CYS A 1 91 ? -6.774 -1.611 15.725 1.00 92.06 91 CYS A CA 1
ATOM 729 C C . CYS A 1 91 ? -5.485 -0.778 15.794 1.00 92.06 91 CYS A C 1
ATOM 731 O O . CYS A 1 91 ? -5.114 -0.172 14.789 1.00 92.06 91 CYS A O 1
ATOM 733 N N . LEU A 1 92 ? -4.788 -0.779 16.936 1.00 92.06 92 LEU A N 1
ATOM 734 C CA . LEU A 1 92 ? -3.487 -0.132 17.105 1.00 92.06 92 LEU A CA 1
ATOM 735 C C . LEU A 1 92 ? -2.420 -0.784 16.216 1.00 92.06 92 LEU A C 1
ATOM 737 O O . LEU A 1 92 ? -1.741 -0.085 15.464 1.00 92.06 92 LEU A O 1
ATOM 741 N N . THR A 1 93 ? -2.311 -2.117 16.238 1.00 91.62 93 THR A N 1
ATOM 742 C CA . THR A 1 93 ? -1.385 -2.861 15.368 1.00 91.62 93 THR A CA 1
ATOM 743 C C . THR A 1 93 ? -1.689 -2.611 13.893 1.00 91.62 93 THR A C 1
ATOM 745 O O . THR A 1 93 ? -0.780 -2.397 13.091 1.00 91.62 93 THR A O 1
ATOM 748 N N . PHE A 1 94 ? -2.970 -2.585 13.522 1.00 93.25 94 PHE A N 1
ATOM 749 C CA . PHE A 1 94 ? -3.384 -2.318 12.150 1.00 93.25 94 PHE A CA 1
ATOM 750 C C . PHE A 1 94 ? -3.080 -0.877 11.710 1.00 93.25 94 PHE A C 1
ATOM 752 O O . PHE A 1 94 ? -2.646 -0.662 10.574 1.00 93.25 94 PHE A O 1
ATOM 759 N N . LEU A 1 95 ? -3.248 0.103 12.605 1.00 93.88 95 LEU A N 1
ATOM 760 C CA . LEU A 1 95 ? -2.855 1.494 12.369 1.00 93.88 95 LEU A CA 1
ATOM 761 C C . LEU A 1 95 ? -1.344 1.610 12.145 1.00 93.88 95 LEU A C 1
ATOM 763 O O . LEU A 1 95 ? -0.927 2.232 11.168 1.00 93.88 95 LEU A O 1
ATOM 767 N N . GLN A 1 96 ? -0.537 0.974 13.000 1.00 92.25 96 GLN A N 1
ATOM 768 C CA . GLN A 1 96 ? 0.918 0.963 12.863 1.00 92.25 96 GLN A CA 1
ATOM 769 C C . GLN A 1 96 ? 1.349 0.334 11.530 1.00 92.25 96 GLN A C 1
ATOM 771 O O . GLN A 1 96 ? 2.054 0.975 10.754 1.00 92.25 96 GLN A O 1
ATOM 776 N N . SER A 1 97 ? 0.860 -0.870 11.218 1.00 92.06 97 SER A N 1
ATOM 777 C CA . SER A 1 97 ? 1.181 -1.568 9.964 1.00 92.06 97 SER A CA 1
ATOM 778 C C . SER A 1 97 ? 0.746 -0.777 8.724 1.00 92.06 97 SER A C 1
ATOM 780 O O . SER A 1 97 ? 1.451 -0.760 7.717 1.00 92.06 97 SER A O 1
ATOM 782 N N . SER A 1 98 ? -0.394 -0.083 8.772 1.00 93.19 98 SER A N 1
ATOM 783 C CA . SER A 1 98 ? -0.850 0.751 7.651 1.00 93.19 98 SER A CA 1
ATOM 784 C C . SER A 1 98 ? 0.010 2.008 7.476 1.00 93.19 98 SER A C 1
ATOM 786 O O . SER A 1 98 ? 0.310 2.398 6.347 1.00 93.19 98 SER A O 1
ATOM 788 N N . GLY A 1 99 ? 0.452 2.621 8.579 1.00 94.44 99 GLY A N 1
ATOM 789 C CA . GLY A 1 99 ? 1.391 3.744 8.553 1.00 94.44 99 GLY A CA 1
ATOM 790 C C . GLY A 1 99 ? 2.772 3.348 8.021 1.00 94.44 99 GLY A C 1
ATOM 791 O O . GLY A 1 99 ? 3.338 4.055 7.187 1.00 94.44 99 GLY A O 1
ATOM 792 N N . GLU A 1 100 ? 3.286 2.191 8.443 1.00 93.56 100 GLU A N 1
ATOM 793 C CA . GLU A 1 100 ? 4.532 1.615 7.924 1.00 93.56 100 GLU A CA 1
ATOM 794 C C . GLU A 1 100 ? 4.436 1.338 6.420 1.00 93.56 100 GLU A C 1
ATOM 796 O O . GLU A 1 100 ? 5.337 1.719 5.672 1.00 93.56 100 GLU A O 1
ATOM 801 N N . PHE A 1 101 ? 3.317 0.769 5.962 1.00 94.25 101 PHE A N 1
ATOM 802 C CA . PHE A 1 101 ? 3.057 0.554 4.540 1.00 94.25 101 PHE A CA 1
ATOM 803 C C . PHE A 1 101 ? 3.043 1.856 3.741 1.00 94.25 101 PHE A C 1
ATOM 805 O O . PHE A 1 101 ? 3.678 1.922 2.693 1.00 94.25 101 PHE A O 1
ATOM 812 N N . LEU A 1 102 ? 2.384 2.909 4.238 1.00 96.00 102 LEU A N 1
ATOM 813 C CA . LEU A 1 102 ? 2.383 4.212 3.568 1.00 96.00 102 LEU A CA 1
ATOM 814 C C . LEU A 1 102 ? 3.801 4.781 3.433 1.00 96.00 102 LEU A C 1
ATOM 816 O O . LEU A 1 102 ? 4.182 5.237 2.355 1.00 96.00 102 LEU A O 1
ATOM 820 N N . ARG A 1 103 ? 4.588 4.734 4.514 1.00 95.88 103 ARG A N 1
ATOM 821 C CA . ARG A 1 103 ? 5.981 5.202 4.514 1.00 95.88 103 ARG A CA 1
ATOM 822 C C . ARG A 1 103 ? 6.825 4.435 3.499 1.00 95.88 103 ARG A C 1
ATOM 824 O O . ARG A 1 103 ? 7.553 5.043 2.721 1.00 95.88 103 ARG A O 1
ATOM 831 N N . GLU A 1 104 ? 6.718 3.113 3.502 1.00 94.75 104 GLU A N 1
ATOM 832 C CA . GLU A 1 104 ? 7.482 2.251 2.602 1.00 94.75 104 GLU A CA 1
ATOM 833 C C . GLU A 1 104 ? 7.064 2.448 1.138 1.00 94.75 104 GLU A C 1
ATOM 835 O O . GLU A 1 104 ? 7.893 2.434 0.234 1.00 94.75 104 GLU A O 1
ATOM 840 N N . LEU A 1 105 ? 5.787 2.729 0.884 1.00 95.31 105 LEU A N 1
ATOM 841 C CA . LEU A 1 105 ? 5.290 3.018 -0.456 1.00 95.31 105 LEU A CA 1
ATOM 842 C C . LEU A 1 105 ? 5.842 4.353 -0.996 1.00 95.31 105 LEU A C 1
ATOM 844 O O . LEU A 1 105 ? 6.208 4.432 -2.169 1.00 95.31 105 LEU A O 1
ATOM 848 N N . TYR A 1 106 ? 6.008 5.363 -0.134 1.00 95.69 106 TYR A N 1
ATOM 849 C CA . TYR A 1 106 ? 6.754 6.588 -0.459 1.00 95.69 106 TYR A CA 1
ATOM 850 C C . TYR A 1 106 ? 8.250 6.336 -0.706 1.00 95.69 106 TYR A C 1
ATOM 852 O O . TYR A 1 106 ? 8.847 6.966 -1.581 1.00 95.69 106 TYR A O 1
ATOM 860 N N . PHE A 1 107 ? 8.861 5.413 0.038 1.00 94.38 107 PHE A N 1
ATOM 861 C CA . PHE A 1 107 ? 10.253 5.025 -0.181 1.00 94.38 107 PHE A CA 1
ATOM 862 C C . PHE A 1 107 ? 10.438 4.338 -1.544 1.00 94.38 107 PHE A C 1
ATOM 864 O O . PHE A 1 107 ? 11.281 4.758 -2.337 1.00 94.38 107 PHE A O 1
ATOM 871 N N . VAL A 1 108 ? 9.587 3.358 -1.864 1.00 92.81 108 VAL A N 1
ATOM 872 C CA . VAL A 1 108 ? 9.575 2.669 -3.164 1.00 92.81 108 VAL A CA 1
ATOM 873 C C . VAL A 1 108 ? 9.353 3.648 -4.316 1.00 92.81 108 VAL A C 1
ATOM 875 O O . VAL A 1 108 ? 10.040 3.555 -5.329 1.00 92.81 108 VAL A O 1
ATOM 878 N N . GLU A 1 109 ? 8.439 4.608 -4.170 1.00 93.62 109 GLU A N 1
ATOM 879 C CA . GLU A 1 109 ? 8.237 5.685 -5.145 1.00 93.62 109 GLU A CA 1
ATOM 880 C C . GLU A 1 109 ? 9.555 6.414 -5.458 1.00 93.62 109 GLU A C 1
ATOM 882 O O . GLU A 1 109 ? 9.966 6.478 -6.617 1.00 93.62 109 GLU A O 1
ATOM 887 N N . SER A 1 110 ? 10.250 6.903 -4.427 1.00 93.25 110 SER A N 1
ATOM 888 C CA . SER A 1 110 ? 11.525 7.618 -4.572 1.00 93.25 110 SER A CA 1
ATOM 889 C C . SER A 1 110 ? 12.606 6.758 -5.240 1.00 93.25 110 SER A C 1
ATOM 891 O O . SER A 1 110 ? 13.277 7.193 -6.180 1.00 93.25 110 SER A O 1
ATOM 893 N N . GLU A 1 111 ? 12.733 5.505 -4.804 1.00 91.94 111 GLU A N 1
ATOM 894 C CA . GLU A 1 111 ? 13.698 4.542 -5.337 1.00 91.94 111 GLU A CA 1
ATOM 895 C C . GLU A 1 111 ? 13.461 4.230 -6.819 1.00 91.94 111 GLU A C 1
ATOM 897 O O . GLU A 1 111 ? 14.407 4.171 -7.610 1.00 91.94 111 GLU A O 1
ATOM 902 N N . PHE A 1 112 ? 12.202 4.056 -7.227 1.00 91.00 112 PHE A N 1
ATOM 903 C CA . PHE A 1 112 ? 11.858 3.816 -8.627 1.00 91.00 112 PHE A CA 1
ATOM 904 C C . PHE A 1 112 ? 12.132 5.041 -9.496 1.00 91.00 112 PHE A C 1
ATOM 906 O O . PHE A 1 112 ? 12.725 4.890 -10.566 1.00 91.00 112 PHE A O 1
ATOM 913 N N . LYS A 1 113 ? 11.762 6.247 -9.038 1.00 91.69 113 LYS A N 1
ATOM 914 C CA . LYS A 1 113 ? 12.088 7.492 -9.752 1.00 91.69 113 LYS A CA 1
ATOM 915 C C . LYS A 1 113 ? 13.591 7.610 -9.988 1.00 91.69 113 LYS A C 1
ATOM 917 O O . LYS A 1 113 ? 14.020 7.806 -11.125 1.00 91.69 113 LYS A O 1
ATOM 922 N N . SER A 1 114 ? 14.377 7.432 -8.926 1.00 90.69 114 SER A N 1
ATOM 923 C CA . SER A 1 114 ? 15.840 7.470 -8.982 1.00 90.69 114 SER A CA 1
ATOM 924 C C . SER A 1 114 ? 16.380 6.440 -9.980 1.00 90.69 114 SER A C 1
ATOM 926 O O . SER A 1 114 ? 17.105 6.790 -10.910 1.00 90.69 114 SER A O 1
ATOM 928 N N . CYS A 1 115 ? 15.928 5.185 -9.879 1.00 89.12 115 CYS A N 1
ATOM 929 C CA . CYS A 1 115 ? 16.354 4.101 -10.762 1.00 89.12 115 CYS A CA 1
ATOM 930 C C . CYS A 1 115 ? 16.078 4.389 -12.249 1.00 89.12 115 CYS A C 1
ATOM 932 O O . CYS A 1 115 ? 16.949 4.150 -13.093 1.00 89.12 115 CYS A O 1
ATOM 934 N N . ILE A 1 116 ? 14.894 4.915 -12.578 1.00 89.00 116 ILE A N 1
ATOM 935 C CA . ILE A 1 116 ? 14.509 5.238 -13.960 1.00 89.00 116 ILE A CA 1
ATOM 936 C C . ILE A 1 116 ? 15.369 6.383 -14.497 1.00 89.00 116 ILE A C 1
ATOM 938 O O . ILE A 1 116 ? 15.923 6.268 -15.592 1.00 89.00 116 ILE A O 1
ATOM 942 N N . LEU A 1 117 ? 15.527 7.458 -13.720 1.00 89.00 117 LEU A N 1
ATOM 943 C CA . LEU A 1 117 ? 16.289 8.637 -14.131 1.00 89.00 117 LEU A CA 1
ATOM 944 C C . LEU A 1 117 ? 17.785 8.333 -14.292 1.00 89.00 117 LEU A C 1
ATOM 946 O O . LEU A 1 117 ? 18.386 8.751 -15.278 1.00 89.00 117 LEU A O 1
ATOM 950 N N . THR A 1 118 ? 18.384 7.541 -13.395 1.00 89.38 118 THR A N 1
ATOM 951 C CA . THR A 1 118 ? 19.794 7.124 -13.521 1.00 89.38 118 THR A CA 1
ATOM 952 C C . THR A 1 118 ? 20.045 6.294 -14.783 1.00 89.38 118 THR A C 1
ATOM 954 O O . THR A 1 118 ? 21.129 6.357 -15.360 1.00 89.38 118 THR A O 1
ATOM 957 N N . ASN A 1 119 ? 19.056 5.522 -15.238 1.00 86.25 119 ASN A N 1
ATOM 958 C CA . ASN A 1 119 ? 19.207 4.619 -16.381 1.00 86.25 119 ASN A CA 1
ATOM 959 C C . ASN A 1 119 ? 18.574 5.141 -17.676 1.00 86.25 119 ASN A C 1
ATOM 961 O O . ASN A 1 119 ? 18.493 4.403 -18.659 1.00 86.25 119 ASN A O 1
ATOM 965 N N . GLU A 1 120 ? 18.154 6.404 -17.707 1.00 87.00 120 GLU A N 1
ATOM 966 C CA . GLU A 1 120 ? 17.397 7.001 -18.804 1.00 87.00 120 GLU A CA 1
ATOM 967 C C . GLU A 1 120 ? 18.051 6.790 -20.175 1.00 87.00 120 GLU A C 1
ATOM 969 O O . GLU A 1 120 ? 17.437 6.231 -21.084 1.00 87.00 120 GLU A O 1
ATOM 974 N N . GLN A 1 121 ? 19.301 7.232 -20.343 1.00 84.62 121 GLN A N 1
ATOM 975 C CA . GLN A 1 121 ? 19.983 7.173 -21.640 1.00 84.62 121 GLN A CA 1
ATOM 976 C C . GLN A 1 121 ? 20.085 5.734 -22.147 1.00 84.62 121 GLN A C 1
ATOM 978 O O . GLN A 1 121 ? 19.904 5.460 -23.334 1.00 84.62 121 GLN A O 1
ATOM 983 N N . ARG A 1 122 ? 20.332 4.793 -21.232 1.00 83.88 122 ARG A N 1
ATOM 984 C CA . ARG A 1 122 ? 20.385 3.369 -21.551 1.00 83.88 122 ARG A CA 1
ATOM 985 C C . ARG A 1 122 ? 19.001 2.842 -21.928 1.00 83.88 122 ARG A C 1
ATOM 987 O O . ARG A 1 122 ? 18.893 2.110 -22.907 1.00 83.88 122 ARG A O 1
ATOM 994 N N . ALA A 1 123 ? 17.952 3.257 -21.219 1.00 83.38 123 ALA A N 1
ATOM 995 C CA . ALA A 1 123 ? 16.566 2.914 -21.525 1.00 83.38 123 ALA A CA 1
ATOM 996 C C . ALA A 1 123 ? 16.138 3.404 -22.914 1.00 83.38 123 ALA A C 1
ATOM 998 O O . ALA A 1 123 ? 15.603 2.622 -23.697 1.00 83.38 123 ALA A O 1
ATOM 999 N N . LEU A 1 124 ? 16.444 4.659 -23.256 1.00 83.44 124 LEU A N 1
ATOM 1000 C CA . LEU A 1 124 ? 16.120 5.264 -24.553 1.00 83.44 124 LEU A CA 1
ATOM 1001 C C . LEU A 1 124 ? 16.928 4.677 -25.715 1.00 83.44 124 LEU A C 1
ATOM 1003 O O . LEU A 1 124 ? 16.448 4.626 -26.846 1.00 83.44 124 LEU A O 1
ATOM 1007 N N . ASN A 1 125 ? 18.160 4.239 -25.462 1.00 84.19 125 ASN A N 1
ATOM 1008 C CA . ASN A 1 125 ? 18.964 3.577 -26.483 1.00 84.19 125 ASN A CA 1
ATOM 1009 C C . ASN A 1 125 ? 18.486 2.149 -26.743 1.00 84.19 125 ASN A C 1
ATOM 1011 O O . ASN A 1 125 ? 18.427 1.737 -27.899 1.00 84.19 125 ASN A O 1
ATOM 1015 N N . VAL A 1 126 ? 18.115 1.416 -25.691 1.00 81.44 126 VAL A N 1
ATOM 1016 C CA . VAL A 1 126 ? 17.605 0.047 -25.823 1.00 81.44 126 VAL A CA 1
ATOM 1017 C C . VAL A 1 126 ? 16.176 0.023 -26.368 1.00 81.44 126 VAL A C 1
ATOM 1019 O O . VAL A 1 126 ? 15.822 -0.897 -27.102 1.00 81.44 126 VAL A O 1
ATOM 1022 N N . SER A 1 127 ? 15.358 1.039 -26.079 1.00 80.31 127 SER A N 1
ATOM 1023 C CA . SER A 1 127 ? 13.978 1.092 -26.569 1.00 80.31 127 SER A CA 1
ATOM 1024 C C . SER A 1 127 ? 13.877 1.130 -28.095 1.00 80.31 127 SER A C 1
ATOM 1026 O O . SER A 1 127 ? 12.890 0.644 -28.631 1.00 80.31 127 SER A O 1
ATOM 1028 N N . LYS A 1 128 ? 14.922 1.582 -28.804 1.00 80.12 128 LYS A N 1
ATOM 1029 C CA . LYS A 1 128 ? 15.014 1.521 -30.277 1.00 80.12 128 LYS A CA 1
ATOM 1030 C C . LYS A 1 128 ? 14.918 0.094 -30.830 1.00 80.12 128 LYS A C 1
ATOM 1032 O O . LYS A 1 128 ? 14.557 -0.080 -31.987 1.00 80.12 128 LYS A O 1
ATOM 1037 N N . TYR A 1 129 ? 15.245 -0.912 -30.016 1.00 79.06 129 TYR A N 1
ATOM 1038 C CA . TYR A 1 129 ? 15.146 -2.328 -30.380 1.00 79.06 129 TYR A CA 1
ATOM 1039 C C . TYR A 1 129 ? 13.779 -2.944 -30.043 1.00 79.06 129 TYR A C 1
ATOM 1041 O O . TYR A 1 129 ? 13.542 -4.109 -30.359 1.00 79.06 129 TYR A O 1
ATOM 1049 N N . LEU A 1 130 ? 12.873 -2.199 -29.396 1.00 77.12 130 LEU A N 1
ATOM 1050 C CA . LEU A 1 130 ? 11.499 -2.654 -29.194 1.00 77.12 130 LEU A CA 1
ATOM 1051 C C . LEU A 1 130 ? 10.754 -2.605 -30.525 1.00 77.12 130 LEU A C 1
ATOM 1053 O O . LEU A 1 130 ? 10.661 -1.555 -31.151 1.00 77.12 130 LEU A O 1
ATOM 1057 N N . LEU A 1 131 ? 10.145 -3.722 -30.909 1.00 73.56 131 LEU A N 1
ATOM 1058 C CA . LEU A 1 131 ? 9.355 -3.824 -32.140 1.00 73.56 131 LEU A CA 1
ATOM 1059 C C . LEU A 1 131 ? 8.019 -3.060 -32.074 1.00 73.56 131 LEU A C 1
ATOM 1061 O O . LEU A 1 131 ? 7.355 -2.906 -33.093 1.00 73.56 131 LEU A O 1
ATOM 1065 N N . VAL A 1 132 ? 7.613 -2.604 -30.884 1.00 83.62 132 VAL A N 1
ATOM 1066 C CA . VAL A 1 132 ? 6.328 -1.934 -30.640 1.00 83.62 132 VAL A CA 1
ATOM 1067 C C . VAL A 1 132 ? 6.567 -0.450 -30.374 1.00 83.62 132 VAL A C 1
ATOM 1069 O O . VAL A 1 132 ? 7.082 -0.083 -29.317 1.00 83.62 132 VAL A O 1
ATOM 1072 N N . GLU A 1 133 ? 6.182 0.399 -31.326 1.00 82.31 133 GLU A N 1
ATOM 1073 C CA . GLU A 1 133 ? 6.391 1.852 -31.270 1.00 82.31 133 GLU A CA 1
ATOM 1074 C C . GLU A 1 133 ? 5.665 2.505 -30.083 1.00 82.31 133 GLU A C 1
ATOM 1076 O O . GLU A 1 133 ? 6.262 3.308 -29.363 1.00 82.31 133 GLU A O 1
ATOM 1081 N N . ASP A 1 134 ? 4.439 2.064 -29.784 1.00 84.81 134 ASP A N 1
ATOM 1082 C CA . ASP A 1 134 ? 3.657 2.544 -28.636 1.00 84.81 134 ASP A CA 1
ATOM 1083 C C . ASP A 1 134 ? 4.425 2.420 -27.315 1.00 84.81 134 ASP A C 1
ATOM 1085 O O . ASP A 1 134 ? 4.391 3.319 -26.476 1.00 84.81 134 ASP A O 1
ATOM 1089 N N . LYS A 1 135 ? 5.187 1.333 -27.144 1.00 82.19 135 LYS A N 1
ATOM 1090 C CA . LYS A 1 135 ? 5.984 1.084 -25.933 1.00 82.19 135 LYS A CA 1
ATOM 1091 C C . LYS A 1 135 ? 7.207 1.979 -25.834 1.00 82.19 135 LYS A C 1
ATOM 1093 O O . LYS A 1 135 ? 7.616 2.360 -24.737 1.00 82.19 135 LYS A O 1
ATOM 1098 N N . GLN A 1 136 ? 7.765 2.376 -26.974 1.00 84.06 136 GLN A N 1
ATOM 1099 C CA . GLN A 1 136 ? 8.832 3.370 -27.004 1.00 84.06 136 GLN A CA 1
ATOM 1100 C C . GLN A 1 136 ? 8.308 4.753 -26.603 1.00 84.06 136 GLN A C 1
ATOM 1102 O O . GLN A 1 136 ? 8.983 5.471 -25.860 1.00 84.06 136 GLN A O 1
ATOM 1107 N N . ILE A 1 137 ? 7.117 5.121 -27.086 1.00 87.00 137 ILE A N 1
ATOM 1108 C CA . ILE A 1 137 ? 6.453 6.389 -26.760 1.00 87.00 137 ILE A CA 1
ATOM 1109 C C . ILE A 1 137 ? 6.066 6.416 -25.278 1.00 87.00 137 ILE A C 1
ATOM 1111 O O . ILE A 1 137 ? 6.361 7.392 -24.593 1.00 87.00 137 ILE A O 1
ATOM 1115 N N . GLU A 1 138 ? 5.482 5.334 -24.760 1.00 87.56 138 GLU A N 1
ATOM 1116 C CA . GLU A 1 138 ? 5.094 5.202 -23.353 1.00 87.56 138 GLU A CA 1
ATOM 1117 C C . GLU A 1 138 ? 6.294 5.403 -22.413 1.00 87.56 138 GLU A C 1
ATOM 1119 O O . GLU A 1 138 ? 6.237 6.230 -21.501 1.00 87.56 138 GLU A O 1
ATOM 1124 N N . LEU A 1 139 ? 7.419 4.731 -22.683 1.00 86.56 139 LEU A N 1
ATOM 1125 C CA . LEU A 1 139 ? 8.653 4.899 -21.911 1.00 86.56 139 LEU A CA 1
ATOM 1126 C C . LEU A 1 139 ? 9.177 6.342 -21.957 1.00 86.56 139 LEU A C 1
ATOM 1128 O O . LEU A 1 139 ? 9.536 6.901 -20.919 1.00 86.56 139 LEU A O 1
ATOM 1132 N N . LYS A 1 140 ? 9.218 6.953 -23.150 1.00 88.31 140 LYS A N 1
ATOM 1133 C CA . LYS A 1 140 ? 9.638 8.355 -23.316 1.00 88.31 140 LYS A CA 1
ATOM 1134 C C . LYS A 1 140 ? 8.738 9.298 -22.525 1.00 88.31 140 LYS A C 1
ATOM 1136 O O . LYS A 1 140 ? 9.245 10.199 -21.866 1.00 88.31 140 LYS A O 1
ATOM 1141 N N . ASN A 1 141 ? 7.427 9.074 -22.551 1.00 89.94 141 ASN A N 1
ATOM 1142 C CA . ASN A 1 141 ? 6.465 9.885 -21.816 1.00 89.94 141 ASN A CA 1
ATOM 1143 C C . ASN A 1 141 ? 6.682 9.779 -20.305 1.00 89.94 141 ASN A C 1
ATOM 1145 O O . ASN A 1 141 ? 6.738 10.810 -19.644 1.00 89.94 141 ASN A O 1
ATOM 1149 N N . VAL A 1 142 ? 6.878 8.571 -19.766 1.00 88.62 142 VAL A N 1
ATOM 1150 C CA . VAL A 1 142 ? 7.176 8.376 -18.334 1.00 88.62 142 VAL A CA 1
ATOM 1151 C C . VAL A 1 142 ? 8.450 9.122 -17.930 1.00 88.62 142 VAL A C 1
ATOM 1153 O O . VAL A 1 142 ? 8.450 9.845 -16.938 1.00 88.62 1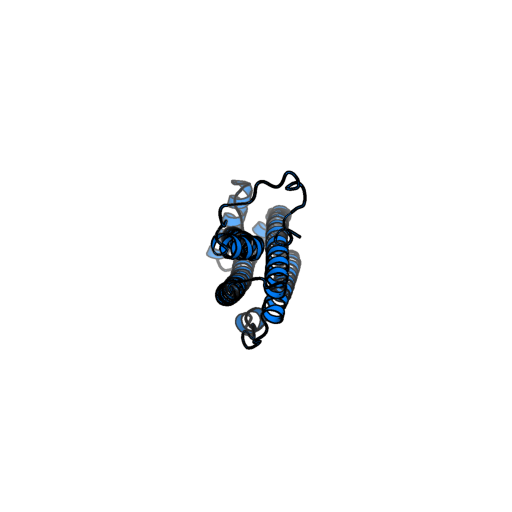42 VAL A O 1
ATOM 1156 N N . ILE A 1 143 ? 9.524 8.994 -18.714 1.00 89.31 143 ILE A N 1
ATOM 1157 C CA . ILE A 1 143 ? 10.791 9.697 -18.463 1.00 89.31 143 ILE A CA 1
ATOM 1158 C C . ILE A 1 143 ? 10.601 11.218 -18.514 1.00 89.31 143 ILE A C 1
ATOM 1160 O O . ILE A 1 143 ? 11.085 11.930 -17.635 1.00 89.31 143 ILE A O 1
ATOM 1164 N N . ASN A 1 144 ? 9.898 11.719 -19.531 1.00 90.88 144 ASN A N 1
ATOM 1165 C CA . ASN A 1 144 ? 9.659 13.149 -19.698 1.00 90.88 144 ASN A CA 1
ATOM 1166 C C . ASN A 1 144 ? 8.838 13.713 -18.537 1.00 90.88 144 ASN A C 1
ATOM 1168 O O . ASN A 1 144 ? 9.215 14.746 -17.995 1.00 90.88 144 ASN A O 1
ATOM 1172 N N . LEU A 1 145 ? 7.779 13.012 -18.119 1.00 90.62 145 LEU A N 1
ATOM 1173 C CA . LEU A 1 145 ? 6.949 13.400 -16.976 1.00 90.62 145 LEU A CA 1
ATOM 1174 C C . LEU A 1 145 ? 7.767 13.467 -15.684 1.00 90.62 145 LEU A C 1
ATOM 1176 O O . LEU A 1 145 ? 7.693 14.466 -14.974 1.00 90.62 145 LEU A O 1
ATOM 1180 N N . LEU A 1 146 ? 8.606 12.458 -15.427 1.00 90.06 146 LEU A N 1
ATOM 1181 C CA . LEU A 1 146 ? 9.504 12.434 -14.266 1.00 90.06 146 LEU A CA 1
ATOM 1182 C C . LEU A 1 146 ? 10.512 13.589 -14.249 1.00 90.06 146 LEU A C 1
ATOM 1184 O O . LEU A 1 146 ? 10.952 13.998 -13.177 1.00 90.06 146 LEU A O 1
ATOM 1188 N N . LYS A 1 147 ? 10.908 14.089 -15.423 1.00 88.38 147 LYS A N 1
ATOM 1189 C CA . LYS A 1 147 ? 11.829 15.222 -15.552 1.00 88.38 147 LYS A CA 1
ATOM 1190 C C . LYS A 1 147 ? 11.139 16.571 -15.432 1.00 88.38 147 LYS A C 1
ATOM 1192 O O . LYS A 1 147 ? 11.719 17.492 -14.866 1.00 88.38 147 LYS A O 1
ATOM 1197 N N . SER A 1 148 ? 9.959 16.708 -16.031 1.00 89.19 148 SER A N 1
ATOM 1198 C CA . SER A 1 148 ? 9.238 17.979 -16.091 1.00 89.19 148 SER A CA 1
ATOM 1199 C C . SER A 1 148 ? 8.529 18.317 -14.786 1.00 89.19 148 SER A C 1
ATOM 1201 O O . SER A 1 148 ? 8.382 19.492 -14.468 1.00 89.19 148 SER A O 1
ATOM 1203 N N . ASP A 1 149 ? 8.074 17.300 -14.056 1.00 88.00 149 ASP A N 1
ATOM 1204 C CA . ASP A 1 149 ? 7.282 17.457 -12.842 1.00 88.00 149 ASP A CA 1
ATOM 1205 C C . ASP A 1 149 ? 7.885 16.604 -11.718 1.00 88.00 149 ASP A C 1
ATOM 1207 O O . ASP A 1 149 ? 7.720 15.383 -11.670 1.00 88.00 149 ASP A O 1
ATOM 1211 N N . SER A 1 150 ? 8.596 17.263 -10.796 1.00 77.62 150 SER A N 1
ATOM 1212 C CA . SER A 1 150 ? 9.199 16.607 -9.629 1.00 77.62 150 SER A CA 1
ATOM 1213 C C . SER A 1 150 ? 8.155 15.944 -8.727 1.00 77.62 150 SER A C 1
ATOM 1215 O O . SER A 1 150 ? 8.443 14.923 -8.086 1.00 77.62 150 SER A O 1
ATOM 1217 N N . ASP A 1 151 ? 6.937 16.487 -8.717 1.00 84.38 151 ASP A N 1
ATOM 1218 C CA . ASP A 1 151 ? 5.836 16.047 -7.866 1.00 84.38 151 ASP A CA 1
ATOM 1219 C C . ASP A 1 151 ? 5.003 14.941 -8.521 1.00 84.38 151 ASP A C 1
ATOM 1221 O O . ASP A 1 151 ? 4.183 14.307 -7.848 1.00 84.38 151 ASP A O 1
ATOM 1225 N N . TRP A 1 152 ? 5.234 14.636 -9.802 1.00 89.62 152 TRP A N 1
ATOM 1226 C CA . TRP A 1 152 ? 4.542 13.553 -10.493 1.00 89.62 152 TRP A CA 1
ATOM 1227 C C . TRP A 1 152 ? 4.865 12.205 -9.846 1.00 89.62 152 TRP A C 1
ATOM 1229 O O . TRP A 1 152 ? 6.030 11.846 -9.702 1.00 89.62 152 TRP A O 1
ATOM 1239 N N . LYS A 1 153 ? 3.844 11.448 -9.432 1.00 90.62 153 LYS A N 1
ATOM 1240 C CA . LYS A 1 153 ? 4.006 10.179 -8.702 1.00 90.62 153 LYS A CA 1
ATOM 1241 C C . LYS A 1 153 ? 3.698 8.975 -9.602 1.00 90.62 153 LYS A C 1
ATOM 1243 O O . LYS A 1 153 ? 2.604 8.902 -10.161 1.00 90.62 153 LYS A O 1
ATOM 1248 N N . LEU A 1 154 ? 4.610 8.005 -9.660 1.00 92.12 154 LEU A N 1
ATOM 1249 C CA . LEU A 1 154 ? 4.479 6.713 -10.351 1.00 92.12 154 LEU A CA 1
ATOM 1250 C C . LEU A 1 154 ? 3.360 5.853 -9.749 1.00 92.12 154 LEU A C 1
ATOM 1252 O O . LEU A 1 154 ? 2.606 5.191 -10.467 1.00 92.12 154 LEU A O 1
ATOM 1256 N N . PHE A 1 155 ? 3.242 5.886 -8.422 1.00 94.06 155 PHE A N 1
ATOM 1257 C CA . PHE A 1 155 ? 2.270 5.137 -7.631 1.00 94.06 155 PHE A CA 1
ATOM 1258 C C . PHE A 1 155 ? 1.228 6.070 -6.993 1.00 94.06 155 PHE A C 1
ATOM 1260 O O . PHE A 1 155 ? 0.767 5.834 -5.875 1.00 94.06 155 PHE A O 1
ATOM 1267 N N . LYS A 1 156 ? 0.840 7.147 -7.699 1.00 93.50 156 LYS A N 1
ATOM 1268 C CA . LYS A 1 156 ? -0.109 8.165 -7.207 1.00 93.50 156 LYS A CA 1
ATOM 1269 C C . LYS A 1 156 ? -1.384 7.556 -6.622 1.00 93.50 156 LYS A C 1
ATOM 1271 O O . LYS A 1 156 ? -1.778 7.912 -5.514 1.00 93.50 156 LYS A O 1
ATOM 1276 N N . GLU A 1 157 ? -2.018 6.652 -7.365 1.00 94.31 157 GLU A N 1
ATOM 1277 C CA . GLU A 1 157 ? -3.281 6.030 -6.965 1.00 94.31 157 GLU A CA 1
ATOM 1278 C C . GLU A 1 157 ? -3.129 5.180 -5.689 1.00 94.31 157 GLU A C 1
ATOM 1280 O O . GLU A 1 157 ? -3.864 5.439 -4.730 1.00 94.31 157 GLU A O 1
ATOM 1285 N N . PRO A 1 158 ? -2.168 4.232 -5.593 1.00 95.06 158 PRO A N 1
ATOM 1286 C CA . PRO A 1 158 ? -1.888 3.539 -4.338 1.00 95.06 158 PRO A CA 1
ATOM 1287 C C . PRO A 1 158 ? -1.561 4.454 -3.158 1.00 95.06 158 PRO A C 1
ATOM 1289 O O . PRO A 1 158 ? -2.062 4.199 -2.062 1.00 95.06 158 PRO A O 1
ATOM 1292 N N . ILE A 1 159 ? -0.769 5.516 -3.360 1.00 96.31 159 ILE A N 1
ATOM 1293 C CA . ILE A 1 159 ? -0.419 6.478 -2.300 1.00 96.31 159 ILE A CA 1
ATOM 1294 C C . ILE A 1 159 ? -1.690 7.108 -1.735 1.00 96.31 159 ILE A C 1
ATOM 1296 O O . ILE A 1 159 ? -1.966 6.981 -0.544 1.00 96.31 159 ILE A O 1
ATOM 1300 N N . GLN A 1 160 ? -2.507 7.712 -2.597 1.00 96.44 160 GLN A N 1
ATOM 1301 C CA . GLN A 1 160 ? -3.725 8.409 -2.180 1.00 96.44 160 GLN A CA 1
ATOM 1302 C C . GLN A 1 160 ? -4.744 7.458 -1.543 1.00 96.44 160 GLN A C 1
ATOM 1304 O O . GLN A 1 160 ? -5.397 7.788 -0.549 1.00 96.44 160 GLN A O 1
ATOM 1309 N N . ALA A 1 161 ? -4.884 6.252 -2.095 1.00 96.38 161 ALA A N 1
ATOM 1310 C CA . ALA A 1 161 ? -5.775 5.245 -1.539 1.00 96.38 161 ALA A CA 1
ATOM 1311 C C . ALA A 1 161 ? -5.304 4.761 -0.156 1.00 96.38 161 ALA A C 1
ATOM 1313 O O . ALA A 1 161 ? -6.137 4.540 0.727 1.00 96.38 161 ALA A O 1
ATOM 1314 N N . THR A 1 162 ? -3.990 4.653 0.052 1.00 95.75 162 THR A N 1
ATOM 1315 C CA . THR A 1 162 ? -3.398 4.300 1.348 1.00 95.75 162 THR A CA 1
ATOM 1316 C C . THR A 1 162 ? -3.541 5.434 2.359 1.00 95.75 162 THR A C 1
ATOM 1318 O O . THR A 1 162 ? -3.947 5.177 3.486 1.00 95.75 162 THR A O 1
ATOM 1321 N N . GLU A 1 163 ? -3.308 6.690 1.970 1.00 96.88 163 GLU A N 1
ATOM 1322 C CA . GLU A 1 163 ? -3.538 7.864 2.830 1.00 96.88 163 GLU A CA 1
ATOM 1323 C C . GLU A 1 163 ? -4.986 7.914 3.330 1.00 96.88 163 GLU A C 1
ATOM 1325 O O . GLU A 1 163 ? -5.242 8.080 4.527 1.00 96.88 163 GLU A O 1
ATOM 1330 N N . LYS A 1 164 ? -5.943 7.686 2.423 1.00 97.06 164 LYS A N 1
ATOM 1331 C CA . LYS A 1 164 ? -7.365 7.604 2.768 1.00 97.06 164 LYS A CA 1
ATOM 1332 C C . LYS A 1 164 ? -7.654 6.449 3.727 1.00 97.06 164 LYS A C 1
ATOM 1334 O O . LYS A 1 164 ? -8.403 6.628 4.686 1.00 97.06 164 LYS A O 1
ATOM 1339 N N . LEU A 1 165 ? -7.064 5.277 3.483 1.00 95.25 165 LEU A N 1
ATOM 1340 C CA . LEU A 1 165 ? -7.201 4.123 4.370 1.00 95.25 165 LEU A CA 1
ATOM 1341 C C . LEU A 1 165 ? -6.647 4.440 5.769 1.00 95.25 165 LEU A C 1
ATOM 1343 O O . LEU A 1 165 ? -7.371 4.270 6.745 1.00 95.25 165 LEU A O 1
ATOM 1347 N N . CYS A 1 166 ? -5.432 4.982 5.871 1.00 96.00 166 CYS A N 1
ATOM 1348 C CA . CYS A 1 166 ? -4.821 5.399 7.135 1.00 96.00 166 CYS A CA 1
ATOM 1349 C C . CYS A 1 166 ? -5.684 6.419 7.886 1.00 96.00 166 CYS A C 1
ATOM 1351 O O . CYS A 1 166 ? -5.877 6.280 9.092 1.00 96.00 166 CYS A O 1
ATOM 1353 N N . SER A 1 167 ? -6.260 7.401 7.185 1.00 96.94 167 SER A N 1
ATOM 1354 C CA . SER A 1 167 ? -7.174 8.379 7.786 1.00 96.94 167 SER A CA 1
ATOM 1355 C C . SER A 1 167 ? -8.407 7.708 8.404 1.00 96.94 167 SER A C 1
ATOM 1357 O O . SER A 1 167 ? -8.754 7.977 9.555 1.00 96.94 167 SER A O 1
ATOM 1359 N N . HIS A 1 168 ? -9.038 6.772 7.688 1.00 96.62 168 HIS A N 1
ATOM 1360 C CA . HIS A 1 168 ? -10.185 6.031 8.218 1.00 96.62 168 HIS A CA 1
ATOM 1361 C C . HIS A 1 168 ? -9.811 5.121 9.395 1.00 96.62 168 HIS A C 1
ATOM 1363 O O . HIS A 1 168 ? -10.578 5.016 10.357 1.00 96.62 168 HIS A O 1
ATOM 1369 N N . ILE A 1 169 ? -8.645 4.470 9.340 1.00 95.06 169 ILE A N 1
ATOM 1370 C CA . ILE A 1 169 ? -8.150 3.641 10.444 1.00 95.06 169 ILE A CA 1
ATOM 1371 C C . ILE A 1 169 ? -7.900 4.515 11.668 1.00 95.06 169 ILE A C 1
ATOM 1373 O O . ILE A 1 169 ? -8.356 4.167 12.749 1.00 95.06 169 ILE A O 1
ATOM 1377 N N . TYR A 1 170 ? -7.266 5.675 11.502 1.00 95.12 170 TYR A N 1
ATOM 1378 C CA . TYR A 1 170 ? -7.022 6.619 12.590 1.00 95.12 170 TYR A CA 1
ATOM 1379 C C . TYR A 1 170 ? -8.326 7.099 13.243 1.00 95.12 170 TYR A C 1
ATOM 1381 O O . TYR A 1 170 ? -8.458 7.063 14.465 1.00 95.12 170 TYR A O 1
ATOM 1389 N N . GLN A 1 171 ? -9.329 7.476 12.445 1.00 94.69 171 GLN A N 1
ATOM 1390 C CA . GLN A 1 171 ? -10.652 7.849 12.963 1.00 94.69 171 GLN A CA 1
ATOM 1391 C C . GLN A 1 171 ? -11.328 6.693 13.712 1.00 94.69 171 GLN A C 1
ATOM 1393 O O . GLN A 1 171 ? -11.992 6.905 14.727 1.00 94.69 171 GLN A O 1
ATOM 1398 N N . THR A 1 172 ? -11.175 5.467 13.212 1.00 93.50 172 THR A N 1
ATOM 1399 C CA . THR A 1 172 ? -11.734 4.264 13.840 1.00 93.50 172 THR A CA 1
ATOM 1400 C C . THR A 1 172 ? -11.023 3.948 15.150 1.00 93.50 172 THR A C 1
ATOM 1402 O O . THR A 1 172 ? -11.687 3.716 16.157 1.00 93.50 172 THR A O 1
ATOM 1405 N N . PHE A 1 173 ? -9.693 4.029 15.163 1.00 93.56 173 PHE A N 1
ATOM 1406 C CA . PHE A 1 173 ? -8.873 3.897 16.357 1.00 93.56 173 PHE A CA 1
ATOM 1407 C C . PHE A 1 173 ? -9.296 4.917 17.411 1.00 93.56 173 PHE A C 1
ATOM 1409 O O . PHE A 1 173 ? -9.615 4.528 18.524 1.00 93.56 173 PHE A O 1
ATOM 1416 N N . TYR A 1 174 ? -9.421 6.197 17.044 1.00 91.62 174 TYR A N 1
ATOM 1417 C CA . TYR A 1 174 ? -9.890 7.240 17.957 1.00 91.62 174 TYR A CA 1
ATOM 1418 C C . TYR A 1 174 ? -11.251 6.887 18.578 1.00 91.62 174 TYR A C 1
ATOM 1420 O O . TYR A 1 174 ? -11.415 6.937 19.794 1.00 91.62 174 TYR A O 1
ATOM 1428 N N . LYS A 1 175 ? -12.219 6.439 17.768 1.00 89.94 175 LYS A N 1
ATOM 1429 C CA . LYS A 1 175 ? -13.529 6.000 18.278 1.00 89.94 175 LYS A CA 1
ATOM 1430 C C . LYS A 1 175 ? -13.419 4.836 19.260 1.00 89.94 175 LYS A C 1
ATOM 1432 O O . LYS A 1 175 ? -14.132 4.845 20.257 1.00 89.94 175 LYS A O 1
ATOM 1437 N N . ILE A 1 176 ? -12.562 3.853 18.986 1.00 90.75 176 ILE A N 1
ATOM 1438 C CA . ILE A 1 176 ? -12.347 2.692 19.862 1.00 90.75 176 ILE A CA 1
ATOM 1439 C C . ILE A 1 176 ? -11.669 3.122 21.167 1.00 90.75 176 ILE A C 1
ATOM 1441 O O . ILE A 1 176 ? -12.113 2.707 22.230 1.00 90.75 176 ILE A O 1
ATOM 1445 N N . SER A 1 177 ? -10.660 3.992 21.102 1.00 89.31 177 SER A N 1
ATOM 1446 C CA . SER A 1 177 ? -9.901 4.477 22.262 1.00 89.31 177 SER A CA 1
ATOM 1447 C C . SER A 1 177 ? -10.750 5.292 23.235 1.00 89.31 177 SER A C 1
ATOM 1449 O O . SER A 1 177 ? -10.603 5.155 24.444 1.00 89.31 177 SER A O 1
ATOM 1451 N N . PHE A 1 178 ? -11.660 6.126 22.723 1.00 88.62 178 PHE A N 1
ATOM 1452 C CA . PHE A 1 178 ? -12.539 6.951 23.561 1.00 88.62 178 PHE A CA 1
ATOM 1453 C C . PHE A 1 178 ? -13.840 6.241 23.963 1.00 88.62 178 PHE A C 1
ATOM 1455 O O . PHE A 1 178 ? -14.535 6.709 24.865 1.00 88.62 178 PHE A O 1
ATOM 1462 N N . ARG A 1 179 ? -14.161 5.091 23.352 1.00 85.75 179 ARG A N 1
ATOM 1463 C CA . ARG A 1 179 ? -15.376 4.314 23.647 1.00 85.75 179 ARG A CA 1
ATOM 1464 C C . ARG A 1 179 ? -15.528 3.962 25.133 1.00 85.75 179 ARG A C 1
ATOM 1466 O O . ARG A 1 179 ? -16.634 4.164 25.634 1.00 85.75 179 ARG A O 1
ATOM 1473 N N . PRO A 1 180 ? -14.494 3.466 25.847 1.00 83.81 180 PRO A N 1
ATOM 1474 C CA . PRO A 1 180 ? -14.625 3.119 27.260 1.00 83.81 180 PRO A CA 1
ATOM 1475 C C . PRO A 1 180 ? -14.932 4.352 2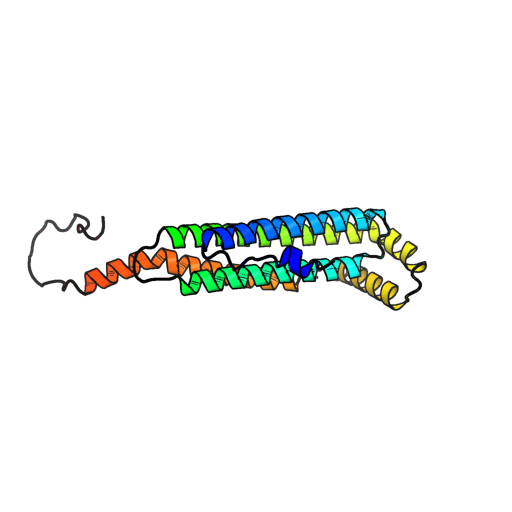8.112 1.00 83.81 180 PRO A C 1
ATOM 1477 O O . PRO A 1 180 ? -15.814 4.301 28.961 1.00 83.81 180 PRO A O 1
ATOM 1480 N N . ILE A 1 181 ? -14.283 5.485 27.820 1.00 84.88 181 ILE A N 1
ATOM 1481 C CA . ILE A 1 181 ? -14.514 6.757 28.517 1.00 84.88 181 ILE A CA 1
ATOM 1482 C C . ILE A 1 181 ? -15.972 7.192 28.342 1.00 84.88 181 ILE A C 1
ATOM 1484 O O . ILE A 1 181 ? -16.660 7.445 29.327 1.00 84.88 181 ILE A O 1
ATOM 1488 N N . SER A 1 182 ? -16.470 7.225 27.101 1.00 84.88 182 SER A N 1
ATOM 1489 C CA . SER A 1 182 ? -17.872 7.562 26.830 1.00 84.88 182 SER A CA 1
ATOM 1490 C C . SER A 1 182 ? -18.834 6.604 27.530 1.00 84.88 182 SER A C 1
ATOM 1492 O O . SER A 1 182 ? -19.806 7.049 28.128 1.00 84.88 182 SER A O 1
ATOM 1494 N N . PHE A 1 183 ? -18.539 5.303 27.515 1.00 83.81 183 PHE A N 1
ATOM 1495 C CA . PHE A 1 183 ? -19.365 4.299 28.177 1.00 83.81 183 PHE A CA 1
ATOM 1496 C C . PHE A 1 183 ? -19.472 4.543 29.688 1.00 83.81 183 PHE A C 1
ATOM 1498 O O . PHE A 1 183 ? -20.581 4.567 30.217 1.00 83.81 183 PHE A O 1
ATOM 1505 N N . TYR A 1 184 ? -18.358 4.764 30.391 1.00 81.56 184 TYR A N 1
ATOM 1506 C CA . TYR A 1 184 ? -18.393 5.013 31.836 1.00 81.56 184 TYR A CA 1
ATOM 1507 C C . TYR A 1 184 ? -19.051 6.357 32.186 1.00 81.56 184 TYR A C 1
ATOM 1509 O O . TYR A 1 184 ? -19.809 6.426 33.155 1.00 81.56 184 TYR A O 1
ATOM 1517 N N . LEU A 1 185 ? -18.856 7.398 31.367 1.00 81.75 185 LEU A N 1
ATOM 1518 C CA . LEU A 1 185 ? -19.553 8.680 31.529 1.00 81.75 185 LEU A CA 1
ATOM 1519 C C . LEU A 1 185 ? -21.076 8.544 31.362 1.00 81.75 185 LEU A C 1
ATOM 1521 O O . LEU A 1 185 ? -21.830 9.067 32.179 1.00 81.75 185 LEU A O 1
ATOM 1525 N N . GLU A 1 186 ? -21.545 7.786 30.368 1.00 81.56 186 GLU A N 1
ATOM 1526 C CA . GLU A 1 186 ? -22.978 7.518 30.169 1.00 81.56 186 GLU A CA 1
ATOM 1527 C C . GLU A 1 186 ? -23.602 6.747 31.345 1.00 81.56 186 GLU A C 1
ATOM 1529 O O . GLU A 1 186 ? -24.783 6.916 31.654 1.00 81.56 186 GLU A O 1
ATOM 1534 N N . GLN A 1 187 ? -22.835 5.878 32.009 1.00 76.44 187 GLN A N 1
ATOM 1535 C CA . GLN A 1 187 ? -23.305 5.172 33.203 1.00 76.44 187 GLN A CA 1
ATOM 1536 C C . GLN A 1 187 ? -23.380 6.112 34.413 1.00 76.44 187 GLN A C 1
ATOM 1538 O O . GLN A 1 187 ? -24.339 6.032 35.180 1.00 76.44 187 GLN A O 1
ATOM 1543 N N . LEU A 1 188 ? -22.430 7.044 34.547 1.00 71.62 188 LEU A N 1
ATOM 1544 C CA . LEU A 1 188 ? -22.435 8.078 35.584 1.00 71.62 188 LEU A CA 1
ATOM 1545 C C . LEU A 1 188 ? -23.622 9.039 35.467 1.00 71.62 188 LEU A C 1
ATOM 1547 O O . LEU A 1 188 ? -24.201 9.396 36.485 1.00 71.62 188 LEU A O 1
ATOM 1551 N N . GLU A 1 189 ? -24.028 9.430 34.257 1.00 63.56 189 GLU A N 1
ATOM 1552 C CA . GLU A 1 189 ? -25.211 10.286 34.069 1.00 63.56 189 GLU A CA 1
ATOM 1553 C C . GLU A 1 189 ? -26.522 9.593 34.482 1.00 63.56 189 GLU A C 1
ATOM 1555 O O . GLU A 1 189 ? -27.453 10.244 34.965 1.00 63.56 189 GLU A O 1
ATOM 1560 N N . LYS A 1 190 ? -26.599 8.263 34.332 1.00 61.91 190 LYS A N 1
ATOM 1561 C CA . LYS A 1 190 ? -27.761 7.461 34.761 1.00 61.91 190 LYS A CA 1
ATOM 1562 C C . LYS A 1 190 ? -27.827 7.292 36.274 1.00 61.91 190 LYS A C 1
ATOM 1564 O O . LYS A 1 190 ? -28.925 7.179 36.828 1.00 61.91 190 LYS A O 1
ATOM 1569 N N . VAL A 1 191 ? -26.677 7.301 36.949 1.00 59.00 191 VAL A N 1
ATOM 1570 C CA . VAL A 1 191 ? -26.604 7.449 38.403 1.00 59.00 191 VAL A CA 1
ATOM 1571 C C . VAL A 1 191 ? -26.923 8.908 38.695 1.00 59.00 191 VAL A C 1
ATOM 1573 O O . VAL A 1 191 ? -26.028 9.745 38.768 1.00 59.00 191 VAL A O 1
ATOM 1576 N N . LYS A 1 192 ? -28.224 9.231 38.788 1.00 54.62 192 LYS A N 1
ATOM 1577 C CA . LYS A 1 192 ? -28.717 10.563 39.166 1.00 54.62 192 LYS A CA 1
ATOM 1578 C C . LYS A 1 192 ? -27.754 11.157 40.189 1.00 54.62 192 LYS A C 1
ATOM 1580 O O . LYS A 1 192 ? -27.528 10.532 41.223 1.00 54.62 192 LYS A O 1
ATOM 1585 N N . PHE A 1 193 ? -27.217 12.348 39.912 1.00 55.06 193 PHE A N 1
ATOM 1586 C CA . PHE A 1 193 ? -26.631 13.201 40.940 1.00 55.06 193 PHE A CA 1
ATOM 1587 C C . PHE A 1 193 ? -27.750 13.490 41.941 1.00 55.06 193 PHE A C 1
ATOM 1589 O O . PHE A 1 193 ? -28.452 14.496 41.833 1.00 55.06 193 PHE A O 1
ATOM 1596 N N . SER A 1 194 ? -28.003 12.545 42.844 1.00 46.62 194 SER A N 1
ATOM 1597 C CA . SER A 1 194 ? -28.942 12.696 43.931 1.00 46.62 194 SER A CA 1
ATOM 1598 C C . SER A 1 194 ? -28.462 13.925 44.677 1.00 46.62 194 SER A C 1
ATOM 1600 O O . SER A 1 194 ? -27.336 13.980 45.176 1.00 46.62 194 SER A O 1
ATOM 1602 N N . LYS A 1 195 ? -29.286 14.968 44.592 1.00 55.50 195 LYS A N 1
ATOM 1603 C CA . LYS A 1 195 ? -29.166 16.159 45.415 1.00 55.50 195 LYS A CA 1
ATOM 1604 C C . LYS A 1 195 ? -28.993 15.698 46.863 1.00 55.50 195 LYS A C 1
ATOM 1606 O O . LYS A 1 195 ? -29.660 14.748 47.255 1.00 55.50 195 LYS A O 1
ATOM 1611 N N . GLU A 1 196 ? -28.139 16.420 47.588 1.00 53.56 196 GLU A N 1
ATOM 1612 C CA . GLU A 1 196 ? -27.780 16.224 49.004 1.00 53.56 196 GLU A CA 1
ATOM 1613 C C . GLU A 1 196 ? -26.709 15.127 49.170 1.00 53.56 196 GLU A C 1
ATOM 1615 O O . GLU A 1 196 ? -26.892 13.988 48.772 1.00 53.56 196 GLU A O 1
ATOM 1620 N N . THR A 1 197 ? -25.490 15.421 49.622 1.00 42.84 197 THR A N 1
ATOM 1621 C CA . THR A 1 197 ? -25.167 16.089 50.886 1.00 42.84 197 THR A CA 1
ATOM 1622 C C . THR A 1 197 ? -24.053 17.135 50.751 1.00 42.84 197 THR A C 1
ATOM 1624 O O . THR A 1 197 ? -23.144 17.033 49.920 1.00 42.84 197 THR A O 1
ATOM 1627 N N . SER A 1 198 ? -24.154 18.173 51.581 1.00 49.91 198 SER A N 1
ATOM 1628 C CA . SER A 1 198 ? -23.070 19.089 51.917 1.00 49.91 198 SER A CA 1
ATOM 1629 C C . SER A 1 198 ? -22.009 18.338 52.726 1.00 49.91 198 SER A C 1
ATOM 1631 O O . SER A 1 198 ? -22.115 18.256 53.943 1.00 49.91 198 SER A O 1
ATOM 1633 N N . ASP A 1 199 ? -21.009 17.771 52.062 1.00 46.69 199 ASP A N 1
ATOM 1634 C CA . ASP A 1 199 ? -19.823 17.246 52.739 1.00 46.69 199 ASP A CA 1
ATOM 1635 C C . ASP A 1 199 ? -18.569 17.869 52.125 1.00 46.69 199 ASP A C 1
ATOM 1637 O O . ASP A 1 199 ? -18.272 17.675 50.940 1.00 46.69 199 ASP A O 1
ATOM 1641 N N . ASP A 1 200 ? -17.826 18.596 52.962 1.00 49.97 200 ASP A N 1
ATOM 1642 C CA . ASP A 1 200 ? -16.551 19.294 52.713 1.00 49.97 200 ASP A CA 1
ATOM 1643 C C . ASP A 1 200 ? -15.370 18.349 52.366 1.00 49.97 200 ASP A C 1
ATOM 1645 O O . ASP A 1 200 ? -14.196 18.701 52.479 1.00 49.97 200 ASP A O 1
ATOM 1649 N N . HIS A 1 201 ? -15.646 17.129 51.895 1.00 50.34 201 HIS A N 1
ATOM 1650 C CA . HIS A 1 201 ? -14.647 16.091 51.609 1.00 50.34 201 HIS A CA 1
ATOM 1651 C C . HIS A 1 201 ? -14.572 15.670 50.129 1.00 50.34 201 HIS A C 1
ATOM 1653 O O . HIS A 1 201 ? -14.018 14.625 49.789 1.00 50.34 201 HIS A O 1
ATOM 1659 N N . ARG A 1 202 ? -15.064 16.500 49.201 1.00 51.78 202 ARG A N 1
ATOM 1660 C CA . ARG A 1 202 ? -15.114 16.202 47.751 1.00 51.78 202 ARG A CA 1
ATOM 1661 C C . ARG A 1 202 ? -13.788 16.339 46.973 1.00 51.78 202 ARG A C 1
ATOM 1663 O O . ARG A 1 202 ? -13.818 16.639 45.783 1.00 51.78 202 ARG A O 1
ATOM 1670 N N . LEU A 1 203 ? -12.634 16.098 47.596 1.00 55.66 203 LEU A N 1
ATOM 1671 C CA . LEU A 1 203 ? -11.327 16.136 46.908 1.00 55.66 203 LEU A CA 1
ATOM 1672 C C . LEU A 1 203 ? -10.764 14.754 46.540 1.00 55.66 203 LEU A C 1
ATOM 1674 O O . LEU A 1 203 ? -9.694 14.673 45.944 1.00 55.66 203 LEU A O 1
ATOM 1678 N N . SER A 1 204 ? -11.479 13.670 46.844 1.00 55.03 204 SER A N 1
ATOM 1679 C CA . SER A 1 204 ? -11.156 12.344 46.311 1.00 55.03 204 SER A CA 1
ATOM 1680 C C . SER A 1 204 ? -11.771 12.186 44.913 1.00 55.03 204 SER A C 1
ATOM 1682 O O . SER A 1 204 ? -12.968 12.472 44.764 1.00 55.03 204 SER A O 1
ATOM 1684 N N . PRO A 1 205 ? -11.018 11.738 43.884 1.00 54.47 205 PRO A N 1
ATOM 1685 C CA . PRO A 1 205 ? -11.627 11.227 42.662 1.00 54.47 205 PRO A CA 1
ATOM 1686 C C . PRO A 1 205 ? -12.687 10.207 43.072 1.00 54.47 205 PRO A C 1
ATOM 1688 O O . PRO A 1 205 ? -12.391 9.266 43.804 1.00 54.47 205 PRO A O 1
ATOM 1691 N N . ARG A 1 206 ? -13.947 10.433 42.679 1.00 56.44 206 ARG A N 1
ATOM 1692 C CA . ARG A 1 206 ? -15.028 9.480 42.970 1.00 56.44 206 ARG A CA 1
ATOM 1693 C C . ARG A 1 206 ? -14.567 8.093 42.518 1.00 56.44 206 ARG A C 1
ATOM 1695 O O . ARG A 1 206 ? -13.947 8.015 41.467 1.00 56.44 206 ARG A O 1
ATOM 1702 N N . GLU A 1 207 ? -14.914 7.029 43.242 1.00 54.09 207 GLU A N 1
ATOM 1703 C CA . GLU A 1 207 ? -14.505 5.631 42.951 1.00 54.09 207 GLU A CA 1
ATOM 1704 C C . GLU A 1 207 ? -14.812 5.164 41.510 1.00 54.09 207 GLU A C 1
ATOM 1706 O O . GLU A 1 207 ? -14.325 4.141 41.057 1.00 54.09 207 GLU A O 1
ATOM 1711 N N . TYR A 1 208 ? -15.613 5.935 40.775 1.00 49.84 208 TYR A N 1
ATOM 1712 C CA . TYR A 1 208 ? -15.940 5.752 39.363 1.00 49.84 208 TYR A CA 1
ATOM 1713 C C . TYR A 1 208 ? -14.935 6.394 38.377 1.00 49.84 208 TYR A C 1
ATOM 1715 O O . TYR A 1 208 ? -15.138 6.303 37.169 1.00 49.84 208 TYR A O 1
ATOM 1723 N N . ILE A 1 209 ? -13.924 7.120 38.872 1.00 55.69 209 ILE A N 1
ATOM 1724 C CA . ILE A 1 209 ? -12.855 7.800 38.109 1.00 55.69 209 ILE A CA 1
ATOM 1725 C C . ILE A 1 209 ? -11.504 7.071 38.272 1.00 55.69 209 ILE A C 1
ATOM 1727 O O . ILE A 1 209 ? -10.603 7.283 37.462 1.00 55.69 209 ILE A O 1
ATOM 1731 N N . THR A 1 210 ? -11.357 6.226 39.297 1.00 50.56 210 THR A N 1
ATOM 1732 C CA . THR A 1 210 ? -10.212 5.314 39.493 1.00 50.56 210 THR A CA 1
ATOM 1733 C C . THR A 1 210 ? -10.379 4.029 38.705 1.00 50.56 210 THR A C 1
ATOM 1735 O O . THR A 1 210 ? -9.373 3.585 38.112 1.00 50.56 210 THR A O 1
#

Secondary structure (DSSP, 8-state):
--HHHHHS---TT---HHHHHHHHHHHHHHHHHHHHHHHHHHHHH-GGGHHHHHHHHHHHHHHHHHHHHHHHHHHHHT--SS--HHHHHHHHHHHHHHHHHHHHHHHHHHHHHHHHHHTHHHHHHHHTT-S-HHHHHHHHHHHHHHHH-TT--TTHHHHHHHHHHHHHHHHHHHHHHHHHHHHHHHHHHHS--------TTTTSPPTTT-

Foldseek 3Di:
DPVCCVLVVPPCCPPDLLVLLVNLLVSLVVLLVVLVVLLVVCLPVAVLCLVVSLVVSLVSLVSSLVSLVVSLVVLVVPDDAAADVPSLVSLVSSLVSLVVSLVVLVVSQVVSLVSCQVCVVRNLVCCVVDPDVVSSVSSVVVNVCVVVDVPDTSNVPSNVSSVVSSVSSVVSSVCNVCRNVVNLVVVVVVVPPPDDDPDPPPPDDPPSRD

Organism: Aphis gossypii (NCBI:txid80765)

pLDDT: mean 80.95, std 15.47, range [36.16, 97.06]

Sequence (210 aa):
MNIKKKIINFELNKDDLVDVAQAFGQSQLTVFRASEEAKRRSAVLSHCVFPEMIFAINKMFSYVIEGGKEVLKKILVNIKPGENWNLFQICLTFLQSSGEFLRELYFVESEFKSCILTNEQRALNVSKYLLVEDKQIELKNVINLLKSDSDWKLFKEPIQATEKLCSHIYQTFYKISFRPISFYLEQLEKVKFSKETSDDHRLSPREYIT

Radius of gyration: 25.18 Å; chains: 1; bounding box: 50×38×85 Å

InterPro domains:
  IPR019335 Conserved oligomeric Golgi complex subunit 7 [PTHR21443] (3-210)